Protein AF-0000000087746693 (afdb_homodimer)

Radius of gyration: 19.28 Å; Cα contacts (8 Å, |Δi|>4): 515; chains: 2; bounding box: 46×49×54 Å

Sequence (276 aa):
MVRFNMSRIAVSQFAILSESLPQGEMNMLTEISFQYSSESRQIACEAGFRFTHEDNTILVLKVLCEFRIHESDWVGFVRKDGVGIPKSVLEILAVHTVGTSRGILFCKTEGTAFNSLMIPPLNVARMMEDEAAVVKSKMVRFNMSRIAVSQFAILSESLPQGEMNMLTEISFQYSSESRQIACEAGFRFTHEDNTILVLKVLCEFRIHESDWVGFVRKDGVGIPKSVLEILAVHTVGTSRGILFCKTEGTAFNSLMIPPLNVARMMEDEAAVVKSK

Foldseek 3Di:
DWDKDWDDKDWPDKDFPDPADDDDDKDKDKDKEWEAEPVQQKIKIKMKIFIDDPNHTGIITIMIIMMHTDPVVQVVQADPVGGHDDPVVVLVVVQVRLVVRQVVQCVVQPPHNCNPDGDDDDDSSVNVVPDHYYYYDD/DWDKDWDDKDWPDKDFDDPADDDDDKDKDKAKEWEAEPVQQKIKIKMKIFIDDPNHTGIITIMIIMMHTDPVVQVVQADPVGGHDDPVVVLVVVQVRLVVRQVVQCVVQPPHNCNPDGDDDDDSSVVVVPDHYYYYDD

Structure (mmCIF, N/CA/C/O backbone):
data_AF-0000000087746693-model_v1
#
loop_
_entity.id
_entity.type
_entity.pdbx_description
1 polymer 'Uncharacterized protein'
#
loop_
_atom_site.group_PDB
_atom_site.id
_atom_site.type_symbol
_atom_site.label_atom_id
_atom_site.label_alt_id
_atom_site.label_comp_id
_atom_site.label_asym_id
_atom_site.label_entity_id
_atom_site.label_seq_id
_atom_site.pdbx_PDB_ins_code
_atom_site.Cartn_x
_atom_site.Cartn_y
_atom_site.Cartn_z
_atom_site.occupancy
_atom_site.B_iso_or_equiv
_atom_site.auth_seq_id
_atom_site.auth_comp_id
_atom_site.auth_asym_id
_atom_site.auth_atom_id
_atom_site.pdbx_PDB_model_num
ATOM 1 N N . MET A 1 1 ? -15.758 -12.703 1.772 1 75.69 1 MET A N 1
ATOM 2 C CA . MET A 1 1 ? -14.438 -12.102 1.621 1 75.69 1 MET A CA 1
ATOM 3 C C . MET A 1 1 ? -13.586 -12.906 0.643 1 75.69 1 MET A C 1
ATOM 5 O O . MET A 1 1 ? -13.656 -14.141 0.621 1 75.69 1 MET A O 1
ATOM 9 N N . VAL A 1 2 ? -12.977 -12.289 -0.513 1 90.38 2 VAL A N 1
ATOM 10 C CA . VAL A 1 2 ? -12.211 -12.961 -1.56 1 90.38 2 VAL A CA 1
ATOM 11 C C . VAL A 1 2 ? -10.812 -13.281 -1.05 1 90.38 2 VAL A C 1
ATOM 13 O O . VAL A 1 2 ? -10.195 -12.461 -0.354 1 90.38 2 VAL A O 1
ATOM 16 N N . ARG A 1 3 ? -10.469 -14.523 -1.26 1 93.69 3 ARG A N 1
ATOM 17 C CA . ARG A 1 3 ? -9.117 -14.938 -0.9 1 93.69 3 ARG A CA 1
ATOM 18 C C . ARG A 1 3 ? -8.18 -14.836 -2.094 1 93.69 3 ARG A C 1
ATOM 20 O O . ARG A 1 3 ? -8.477 -15.336 -3.178 1 93.69 3 ARG A O 1
ATOM 27 N N . PHE A 1 4 ? -7.07 -14.125 -1.837 1 96 4 PHE A N 1
ATOM 28 C CA . PHE A 1 4 ? -6.09 -13.945 -2.902 1 96 4 PHE A CA 1
ATOM 29 C C . PHE A 1 4 ? -4.684 -13.82 -2.328 1 96 4 PHE A C 1
ATOM 31 O O . PHE A 1 4 ? -4.516 -13.602 -1.128 1 96 4 PHE A O 1
ATOM 38 N N . ASN A 1 5 ? -3.736 -14.07 -3.203 1 95.19 5 ASN A N 1
ATOM 39 C CA . ASN A 1 5 ? -2.324 -13.836 -2.916 1 95.19 5 ASN A CA 1
ATOM 40 C C . ASN A 1 5 ? -1.674 -12.961 -3.98 1 95.19 5 ASN A C 1
ATOM 42 O O . ASN A 1 5 ? -2.086 -12.977 -5.141 1 95.19 5 ASN A O 1
ATOM 46 N N . MET A 1 6 ? -0.777 -12.141 -3.541 1 96.75 6 MET A N 1
ATOM 47 C CA . MET A 1 6 ? 0.015 -11.375 -4.504 1 96.75 6 MET A CA 1
ATOM 48 C C . MET A 1 6 ? 1.176 -12.211 -5.035 1 96.75 6 MET A C 1
ATOM 50 O O . MET A 1 6 ? 1.973 -12.734 -4.258 1 96.75 6 MET A O 1
ATOM 54 N N . SER A 1 7 ? 1.267 -12.32 -6.332 1 96.06 7 SER A N 1
ATOM 55 C CA . SER A 1 7 ? 2.232 -13.242 -6.918 1 96.06 7 SER A CA 1
ATOM 56 C C . SER A 1 7 ? 3.406 -12.5 -7.543 1 96.06 7 SER A C 1
ATOM 58 O O . SER A 1 7 ? 4.484 -13.062 -7.719 1 96.06 7 SER A O 1
ATOM 60 N N . ARG A 1 8 ? 3.146 -11.234 -7.91 1 97.19 8 ARG A N 1
ATOM 61 C CA . ARG A 1 8 ? 4.207 -10.531 -8.625 1 97.19 8 ARG A CA 1
ATOM 62 C C . ARG A 1 8 ? 4.051 -9.016 -8.477 1 97.19 8 ARG A C 1
ATOM 64 O O . ARG A 1 8 ? 2.93 -8.5 -8.461 1 97.19 8 ARG A O 1
ATOM 71 N N . ILE A 1 9 ? 5.113 -8.328 -8.336 1 98.44 9 ILE A N 1
ATOM 72 C CA . ILE A 1 9 ? 5.219 -6.875 -8.445 1 98.44 9 ILE A CA 1
ATOM 73 C C . ILE A 1 9 ? 6.207 -6.512 -9.547 1 98.44 9 ILE A C 1
ATOM 75 O O . ILE A 1 9 ? 7.27 -7.133 -9.672 1 98.44 9 ILE A O 1
ATOM 79 N N . ALA A 1 10 ? 5.855 -5.609 -10.367 1 98.31 10 ALA A N 1
ATOM 80 C CA . ALA A 1 10 ? 6.766 -5.125 -11.406 1 98.31 10 ALA A CA 1
ATOM 81 C C . ALA A 1 10 ? 6.609 -3.621 -11.617 1 98.31 10 ALA A C 1
ATOM 83 O O . ALA A 1 10 ? 5.5 -3.088 -11.547 1 98.31 10 ALA A O 1
ATOM 84 N N . VAL A 1 11 ? 7.734 -2.986 -11.828 1 98.56 11 VAL A N 1
ATOM 85 C CA . VAL A 1 11 ? 7.715 -1.594 -12.266 1 98.56 11 VAL A CA 1
ATOM 86 C C . VAL A 1 11 ? 7.699 -1.528 -13.789 1 98.56 11 VAL A C 1
ATOM 88 O O . VAL A 1 11 ? 8.703 -1.814 -14.445 1 98.56 11 VAL A O 1
ATOM 91 N N . SER A 1 12 ? 6.562 -1.143 -14.281 1 98.12 12 SER A N 1
ATOM 92 C CA . SER A 1 12 ? 6.391 -1.114 -15.727 1 98.12 12 SER A CA 1
ATOM 93 C C . SER A 1 12 ? 7.008 0.143 -16.328 1 98.12 12 SER A C 1
ATOM 95 O O . SER A 1 12 ? 7.422 0.141 -17.5 1 98.12 12 SER A O 1
ATOM 97 N N . GLN A 1 13 ? 6.992 1.144 -15.578 1 98.25 13 GLN A N 1
ATOM 98 C CA . GLN A 1 13 ? 7.566 2.404 -16.031 1 98.25 13 GLN A CA 1
ATOM 99 C C . GLN A 1 13 ? 7.98 3.279 -14.852 1 98.25 13 GLN A C 1
ATOM 101 O O . GLN A 1 13 ? 7.266 3.363 -13.852 1 98.25 13 GLN A O 1
ATOM 106 N N . PHE A 1 14 ? 9.195 3.877 -15 1 98.69 14 PHE A N 1
ATOM 107 C CA . PHE A 1 14 ? 9.641 4.922 -14.094 1 98.69 14 PHE A CA 1
ATOM 108 C C . PHE A 1 14 ? 10.555 5.91 -14.812 1 98.69 14 PHE A C 1
ATOM 110 O O . PHE A 1 14 ? 11.523 5.512 -15.461 1 98.69 14 PHE A O 1
ATOM 117 N N . ALA A 1 15 ? 10.211 7.156 -14.695 1 98.38 15 ALA A N 1
ATOM 118 C CA . ALA A 1 15 ? 11.062 8.172 -15.297 1 98.38 15 ALA A CA 1
ATOM 119 C C . ALA A 1 15 ? 10.898 9.516 -14.586 1 98.38 15 ALA A C 1
ATOM 121 O O . ALA A 1 15 ? 9.781 9.938 -14.297 1 98.38 15 ALA A O 1
ATOM 122 N N . ILE A 1 16 ? 11.992 10.102 -14.242 1 98 16 ILE A N 1
ATOM 123 C CA . ILE A 1 16 ? 12.008 11.508 -13.859 1 98 16 ILE A CA 1
ATOM 124 C C . ILE A 1 16 ? 12.328 12.375 -15.078 1 98 16 ILE A C 1
ATOM 126 O O . ILE A 1 16 ? 13.391 12.234 -15.688 1 98 16 ILE A O 1
ATOM 130 N N . LEU A 1 17 ? 11.438 13.234 -15.414 1 97.25 17 LEU A N 1
ATOM 131 C CA . LEU A 1 17 ? 11.523 13.906 -16.703 1 97.25 17 LEU A CA 1
ATOM 132 C C . LEU A 1 17 ? 11.82 15.391 -16.531 1 97.25 17 LEU A C 1
ATOM 134 O O . LEU A 1 17 ? 11.656 16.172 -17.469 1 97.25 17 LEU A O 1
ATOM 138 N N . SER A 1 18 ? 12.172 15.766 -15.32 1 95.56 18 SER A N 1
ATOM 139 C CA . SER A 1 18 ? 12.57 17.141 -14.992 1 95.56 18 SER A CA 1
ATOM 140 C C . SER A 1 18 ? 13.93 17.172 -14.312 1 95.56 18 SER A C 1
ATOM 142 O O . SER A 1 18 ? 14.297 16.234 -13.602 1 95.56 18 SER A O 1
ATOM 144 N N . GLU A 1 19 ? 14.633 18.203 -14.594 1 93.62 19 GLU A N 1
ATOM 145 C CA . GLU A 1 19 ? 15.969 18.328 -14.016 1 93.62 19 GLU A CA 1
ATOM 146 C C . GLU A 1 19 ? 15.898 18.703 -12.531 1 93.62 19 GLU A C 1
ATOM 148 O O . GLU A 1 19 ? 16.797 18.375 -11.758 1 93.62 19 GLU A O 1
ATOM 153 N N . SER A 1 20 ? 14.867 19.453 -12.227 1 94.56 20 SER A N 1
ATOM 154 C CA . SER A 1 20 ? 14.648 19.875 -10.844 1 94.56 20 SER A CA 1
ATOM 155 C C . SER A 1 20 ? 13.172 19.797 -10.477 1 94.56 20 SER A C 1
ATOM 157 O O . SER A 1 20 ? 12.305 19.734 -11.352 1 94.56 20 SER A O 1
ATOM 159 N N . LEU A 1 21 ? 12.977 19.719 -9.195 1 95.75 21 LEU A N 1
ATOM 160 C CA . LEU A 1 21 ? 11.594 19.75 -8.734 1 95.75 21 LEU A CA 1
ATOM 161 C C . LEU A 1 21 ? 11.016 21.156 -8.836 1 95.75 21 LEU A C 1
ATOM 163 O O . LEU A 1 21 ? 11.484 22.078 -8.172 1 95.75 21 LEU A O 1
ATOM 167 N N . PRO A 1 22 ? 10.023 21.281 -9.641 1 94.06 22 PRO A N 1
ATOM 168 C CA . PRO A 1 22 ? 9.445 22.625 -9.789 1 94.06 22 PRO A CA 1
ATOM 169 C C . PRO A 1 22 ? 8.82 23.141 -8.492 1 94.06 22 PRO A C 1
ATOM 171 O O . PRO A 1 22 ? 8.367 22.344 -7.668 1 94.06 22 PRO A O 1
ATOM 174 N N . GLN A 1 23 ? 8.852 24.438 -8.375 1 91.62 23 GLN A N 1
ATOM 175 C CA . GLN A 1 23 ? 8.172 25.078 -7.246 1 91.62 23 GLN A CA 1
ATOM 176 C C . GLN A 1 23 ? 6.695 25.297 -7.555 1 91.62 23 GLN A C 1
ATOM 178 O O . GLN A 1 23 ? 6.324 25.562 -8.703 1 91.62 23 GLN A O 1
ATOM 183 N N . GLY A 1 24 ? 5.895 25.172 -6.555 1 89.5 24 GLY A N 1
ATOM 184 C CA . GLY A 1 24 ? 4.473 25.422 -6.742 1 89.5 24 GLY A CA 1
ATOM 185 C C . GLY A 1 24 ? 3.637 24.156 -6.656 1 89.5 24 GLY A C 1
ATOM 186 O O . GLY A 1 24 ? 4.125 23.109 -6.215 1 89.5 24 GLY A O 1
ATOM 187 N N . GLU A 1 25 ? 2.436 24.312 -7.082 1 90.62 25 GLU A N 1
ATOM 188 C CA . GLU A 1 25 ? 1.471 23.219 -6.953 1 90.62 25 GLU A CA 1
ATOM 189 C C . GLU A 1 25 ? 1.728 22.125 -7.988 1 90.62 25 GLU A C 1
ATOM 191 O O . GLU A 1 25 ? 1.998 22.422 -9.156 1 90.62 25 GLU A O 1
ATOM 196 N N . MET A 1 26 ? 1.746 20.875 -7.559 1 93.69 26 MET A N 1
ATOM 197 C CA . MET A 1 26 ? 1.86 19.703 -8.422 1 93.69 26 MET A CA 1
ATOM 198 C C . MET A 1 26 ? 0.502 19.031 -8.609 1 93.69 26 MET A C 1
ATOM 200 O O . MET A 1 26 ? -0.344 19.078 -7.719 1 93.69 26 MET A O 1
ATOM 204 N N . ASN A 1 27 ? 0.288 18.516 -9.82 1 96 27 ASN A N 1
ATOM 205 C CA . ASN A 1 27 ? -0.883 17.688 -10.094 1 96 27 ASN A CA 1
ATOM 206 C C . ASN A 1 27 ? -0.503 16.234 -10.297 1 96 27 ASN A C 1
ATOM 208 O O . ASN A 1 27 ? 0.633 15.922 -10.664 1 96 27 ASN A O 1
ATOM 212 N N . MET A 1 28 ? -1.414 15.391 -9.945 1 96.44 28 MET A N 1
ATOM 213 C CA . MET A 1 28 ? -1.185 13.969 -10.156 1 96.44 28 MET A CA 1
ATOM 214 C C . MET A 1 28 ? -2.334 13.344 -10.938 1 96.44 28 MET A C 1
ATOM 216 O O . MET A 1 28 ? -3.49 13.43 -10.531 1 96.44 28 MET A O 1
ATOM 220 N N . LEU A 1 29 ? -2.002 12.758 -12.039 1 94.94 29 LEU A N 1
ATOM 221 C CA . LEU A 1 29 ? -2.947 11.961 -12.805 1 94.94 29 LEU A CA 1
ATOM 222 C C . LEU A 1 29 ? -2.781 10.477 -12.492 1 94.94 29 LEU A C 1
ATOM 224 O O . LEU A 1 29 ? -1.657 9.984 -12.375 1 94.94 29 LEU A O 1
ATOM 228 N N . THR A 1 30 ? -3.896 9.852 -12.367 1 95.38 30 THR A N 1
ATOM 229 C CA . THR A 1 30 ? -3.869 8.438 -12.016 1 95.38 30 THR A CA 1
ATOM 230 C C . THR A 1 30 ? -4.672 7.613 -13.016 1 95.38 30 THR A C 1
ATOM 232 O O . THR A 1 30 ? -5.75 8.023 -13.445 1 95.38 30 THR A O 1
ATOM 235 N N . GLU A 1 31 ? -4.148 6.52 -13.336 1 93.62 31 GLU A N 1
ATOM 236 C CA . GLU A 1 31 ? -4.867 5.543 -14.148 1 93.62 31 GLU A CA 1
ATOM 237 C C . GLU A 1 31 ? -4.773 4.145 -13.547 1 93.62 31 GLU A C 1
ATOM 239 O O . GLU A 1 31 ? -3.734 3.766 -13 1 93.62 31 GLU A O 1
ATOM 244 N N . ILE A 1 32 ? -5.84 3.412 -13.68 1 94.56 32 ILE A N 1
ATOM 245 C CA . ILE A 1 32 ? -5.887 2.039 -13.195 1 94.56 32 ILE A CA 1
ATOM 246 C C . ILE A 1 32 ? -6.469 1.129 -14.273 1 94.56 32 ILE A C 1
ATOM 248 O O . ILE A 1 32 ? -7.457 1.481 -14.922 1 94.56 32 ILE A O 1
ATOM 252 N N . SER A 1 33 ? -5.863 0.032 -14.469 1 94.44 33 SER A N 1
ATOM 253 C CA . SER A 1 33 ? -6.363 -0.945 -15.43 1 94.44 33 SER A CA 1
ATOM 254 C C . SER A 1 33 ? -6.211 -2.367 -14.898 1 94.44 33 SER A C 1
ATOM 256 O O . SER A 1 33 ? -5.402 -2.621 -14.008 1 94.44 33 SER A O 1
ATOM 258 N N . PHE A 1 34 ? -7.02 -3.248 -15.484 1 94.62 34 PHE A N 1
ATOM 259 C CA . PHE A 1 34 ? -7.008 -4.641 -15.055 1 94.62 34 PHE A CA 1
ATOM 260 C C . PHE A 1 34 ? -6.961 -5.582 -16.25 1 94.62 34 PHE A C 1
ATOM 262 O O . PHE A 1 34 ? -7.562 -5.301 -17.297 1 94.62 34 PHE A O 1
ATOM 269 N N . GLN A 1 35 ? -6.227 -6.59 -16.016 1 94.62 35 GLN A N 1
ATOM 270 C CA . GLN A 1 35 ? -6.25 -7.738 -16.906 1 94.62 35 GLN A CA 1
ATOM 271 C C . GLN A 1 35 ? -6.387 -9.047 -16.125 1 94.62 35 GLN A C 1
ATOM 273 O O . GLN A 1 35 ? -5.859 -9.172 -15.023 1 94.62 35 GLN A O 1
ATOM 278 N N . TYR A 1 36 ? -7.184 -9.977 -16.672 1 94.12 36 TYR A N 1
ATOM 279 C CA . TYR A 1 36 ? -7.293 -11.242 -15.938 1 94.12 36 TYR A CA 1
ATOM 280 C C . TYR A 1 36 ? -7.035 -12.422 -16.859 1 94.12 36 TYR A C 1
ATOM 282 O O . TYR A 1 36 ? -7.172 -12.312 -18.078 1 94.12 36 TYR A O 1
ATOM 290 N N . SER A 1 37 ? -6.516 -13.445 -16.328 1 92.69 37 SER A N 1
ATOM 291 C CA . SER A 1 37 ? -6.34 -14.734 -16.969 1 92.69 37 SER A CA 1
ATOM 292 C C . SER A 1 37 ? -7.156 -15.82 -16.266 1 92.69 37 SER A C 1
ATOM 294 O O . SER A 1 37 ? -6.887 -16.156 -15.117 1 92.69 37 SER A O 1
ATOM 296 N N . SER A 1 38 ? -8.086 -16.375 -17.047 1 90.31 38 SER A N 1
ATOM 297 C CA . SER A 1 38 ? -8.906 -17.453 -16.484 1 90.31 38 SER A CA 1
ATOM 298 C C . SER A 1 38 ? -8.102 -18.719 -16.281 1 90.31 38 SER A C 1
ATOM 300 O O . SER A 1 38 ? -8.336 -19.469 -15.328 1 90.31 38 SER A O 1
ATOM 302 N N . GLU A 1 39 ? -7.195 -18.953 -17.125 1 90.81 39 GLU A N 1
ATOM 303 C CA . GLU A 1 39 ? -6.383 -20.156 -17.078 1 90.81 39 GLU A CA 1
ATOM 304 C C . GLU A 1 39 ? -5.586 -20.234 -15.773 1 90.81 39 GLU A C 1
ATOM 306 O O . GLU A 1 39 ? -5.531 -21.281 -15.133 1 90.81 39 GLU A O 1
ATOM 311 N N . SER A 1 40 ? -5.129 -19.125 -15.391 1 93.88 40 SER A N 1
ATOM 312 C CA . SER A 1 40 ? -4.277 -19.109 -14.211 1 93.88 40 SER A CA 1
ATOM 313 C C . SER A 1 40 ? -5.012 -18.531 -13.008 1 93.88 40 SER A C 1
ATOM 315 O O . SER A 1 40 ? -4.453 -18.438 -11.914 1 93.88 40 SER A O 1
ATOM 317 N N . ARG A 1 41 ? -6.242 -18.094 -13.148 1 95 41 ARG A N 1
ATOM 318 C CA . ARG A 1 41 ? -7.035 -17.438 -12.117 1 95 41 ARG A CA 1
ATOM 319 C C . ARG A 1 41 ? -6.293 -16.234 -11.539 1 95 41 ARG A C 1
ATOM 321 O O . ARG A 1 41 ? -6.207 -16.078 -10.32 1 95 41 ARG A O 1
ATOM 328 N N . GLN A 1 42 ? -5.703 -15.492 -12.43 1 96.81 42 GLN A N 1
ATOM 329 C CA . GLN A 1 42 ? -4.898 -14.344 -12.016 1 96.81 42 GLN A CA 1
ATOM 330 C C . GLN A 1 42 ? -5.504 -13.039 -12.516 1 96.81 42 GLN A C 1
ATOM 332 O O . GLN A 1 42 ? -6.062 -12.984 -13.609 1 96.81 42 GLN A O 1
ATOM 337 N N . ILE A 1 43 ? -5.445 -12.047 -11.711 1 96.56 43 ILE A N 1
ATOM 338 C CA . ILE A 1 43 ? -5.809 -10.688 -12.078 1 96.56 43 ILE A CA 1
ATOM 339 C C . ILE A 1 43 ? -4.594 -9.773 -11.945 1 96.56 43 ILE A C 1
ATOM 341 O O . ILE A 1 43 ? -3.975 -9.695 -10.883 1 96.56 43 ILE A O 1
ATOM 345 N N . ALA A 1 44 ? -4.25 -9.164 -13.023 1 97.62 44 ALA A N 1
ATOM 346 C CA . ALA A 1 44 ? -3.205 -8.148 -13.016 1 97.62 44 ALA A CA 1
ATOM 347 C C . ALA A 1 44 ? -3.803 -6.746 -12.891 1 97.62 44 ALA A C 1
ATOM 349 O O . ALA A 1 44 ? -4.742 -6.398 -13.609 1 97.62 44 ALA A O 1
ATOM 350 N N . CYS A 1 45 ? -3.35 -6.031 -11.961 1 97.31 45 CYS A N 1
ATOM 351 C CA . CYS A 1 45 ? -3.727 -4.633 -11.781 1 97.31 45 CYS A CA 1
ATOM 352 C C . CYS A 1 45 ? -2.541 -3.711 -12.039 1 97.31 45 CYS A C 1
ATOM 354 O O . CYS A 1 45 ? -1.493 -3.848 -11.406 1 97.31 45 CYS A O 1
ATOM 356 N N . GLU A 1 46 ? -2.725 -2.826 -12.969 1 97.44 46 GLU A N 1
ATOM 357 C CA . GLU A 1 46 ? -1.693 -1.826 -13.227 1 97.44 46 GLU A CA 1
ATOM 358 C C . GLU A 1 46 ? -2.16 -0.433 -12.82 1 97.44 46 GLU A C 1
ATOM 360 O O . GLU A 1 46 ? -3.262 -0.012 -13.18 1 97.44 46 GLU A O 1
ATOM 365 N N . ALA A 1 47 ? -1.333 0.204 -12.055 1 97.12 47 ALA A N 1
ATOM 366 C CA . ALA A 1 47 ? -1.586 1.583 -11.641 1 97.12 47 ALA A CA 1
ATOM 367 C C . ALA A 1 47 ? -0.518 2.523 -12.195 1 97.12 47 ALA A C 1
ATOM 369 O O . ALA A 1 47 ? 0.679 2.283 -12.016 1 97.12 47 ALA A O 1
ATOM 370 N N . GLY A 1 48 ? -0.933 3.545 -12.875 1 97.19 48 GLY A N 1
ATOM 371 C CA . GLY A 1 48 ? -0.046 4.574 -13.398 1 97.19 48 GLY A CA 1
ATOM 372 C C . GLY A 1 48 ? -0.249 5.926 -12.742 1 97.19 48 GLY A C 1
ATOM 373 O O . GLY A 1 48 ? -1.383 6.328 -12.469 1 97.19 48 GLY A O 1
ATOM 374 N N . PHE A 1 49 ? 0.849 6.594 -12.484 1 98 49 PHE A N 1
ATOM 375 C CA . PHE A 1 49 ? 0.858 7.914 -11.867 1 98 49 PHE A CA 1
ATOM 376 C C . PHE A 1 49 ? 1.71 8.883 -12.672 1 98 49 PHE A C 1
ATOM 378 O O . PHE A 1 49 ? 2.846 8.57 -13.039 1 98 49 PHE A O 1
ATOM 385 N N . ARG A 1 50 ? 1.165 9.953 -12.977 1 98.12 50 ARG A N 1
ATOM 386 C CA . ARG A 1 50 ? 1.893 11.023 -13.648 1 98.12 50 ARG A CA 1
ATOM 387 C C . ARG A 1 50 ? 1.835 12.32 -12.836 1 98.12 50 ARG A C 1
ATOM 389 O O . ARG A 1 50 ? 0.763 12.898 -12.664 1 98.12 50 ARG A O 1
ATOM 396 N N . PHE A 1 51 ? 2.967 12.75 -12.344 1 98.06 51 PHE A N 1
ATOM 397 C CA . PHE A 1 51 ? 3.076 14.031 -11.664 1 98.06 51 PHE A CA 1
ATOM 398 C C . PHE A 1 51 ? 3.375 15.148 -12.656 1 98.06 51 PHE A C 1
ATOM 400 O O . PHE A 1 51 ? 4.336 15.062 -13.422 1 98.06 51 PHE A O 1
ATOM 407 N N . THR A 1 52 ? 2.566 16.156 -12.617 1 97.81 52 THR A N 1
ATOM 408 C CA . THR A 1 52 ? 2.707 17.219 -13.617 1 97.81 52 THR A CA 1
ATOM 409 C C . THR A 1 52 ? 2.762 18.594 -12.945 1 97.81 52 THR A C 1
ATOM 411 O O . THR A 1 52 ? 2.242 18.766 -11.844 1 97.81 52 THR A O 1
ATOM 414 N N . HIS A 1 53 ? 3.461 19.5 -13.531 1 96.62 53 HIS A N 1
ATOM 415 C CA . HIS A 1 53 ? 3.537 20.906 -13.172 1 96.62 53 HIS A CA 1
ATOM 416 C C . HIS A 1 53 ? 3.391 21.797 -14.406 1 96.62 53 HIS A C 1
ATOM 418 O O . HIS A 1 53 ? 4.168 21.672 -15.352 1 96.62 53 HIS A O 1
ATOM 424 N N . GLU A 1 54 ? 2.426 22.766 -14.375 1 92.75 54 GLU A N 1
ATOM 425 C CA . GLU A 1 54 ? 2.17 23.672 -15.5 1 92.75 54 GLU A CA 1
ATOM 426 C C . GLU A 1 54 ? 2.15 22.906 -16.828 1 92.75 54 GLU A C 1
ATOM 428 O O . GLU A 1 54 ? 2.826 23.297 -17.781 1 92.75 54 GLU A O 1
ATOM 433 N N . ASP A 1 55 ? 1.58 21.797 -17.031 1 88.94 55 ASP A N 1
ATOM 434 C CA . ASP A 1 55 ? 1.308 20.969 -18.203 1 88.94 55 ASP A CA 1
ATOM 435 C C . ASP A 1 55 ? 2.535 20.156 -18.594 1 88.94 55 ASP A C 1
ATOM 437 O O . ASP A 1 55 ? 2.525 19.469 -19.625 1 88.94 55 ASP A O 1
ATOM 441 N N . ASN A 1 56 ? 3.582 20.297 -17.781 1 95.75 56 ASN A N 1
ATOM 442 C CA . ASN A 1 56 ? 4.758 19.453 -18 1 95.75 56 ASN A CA 1
ATOM 443 C C . ASN A 1 56 ? 4.766 18.234 -17.078 1 95.75 56 ASN A C 1
ATOM 445 O O . ASN A 1 56 ? 4.449 18.344 -15.898 1 95.75 56 ASN A O 1
ATOM 449 N N . THR A 1 57 ? 5.121 17.141 -17.703 1 97.88 57 THR A N 1
ATOM 450 C CA . THR A 1 57 ? 5.27 15.93 -16.891 1 97.88 57 THR A CA 1
ATOM 451 C C . THR A 1 57 ? 6.613 15.93 -16.172 1 97.88 57 THR A C 1
ATOM 453 O O . THR A 1 57 ? 7.66 16.094 -16.797 1 97.88 57 THR A O 1
ATOM 456 N N . ILE A 1 58 ? 6.605 15.727 -14.867 1 98.19 58 ILE A N 1
ATOM 457 C CA . ILE A 1 58 ? 7.785 15.773 -14.008 1 98.19 58 ILE A CA 1
ATOM 458 C C . ILE A 1 58 ? 8.273 14.352 -13.734 1 98.19 58 ILE A C 1
ATOM 460 O O . ILE A 1 58 ? 9.477 14.07 -13.828 1 98.19 58 ILE A O 1
ATOM 464 N N . LEU A 1 59 ? 7.359 13.492 -13.438 1 98.62 59 LEU A N 1
ATOM 465 C CA . LEU A 1 59 ? 7.684 12.133 -13.016 1 98.62 59 LEU A CA 1
ATOM 466 C C . LEU A 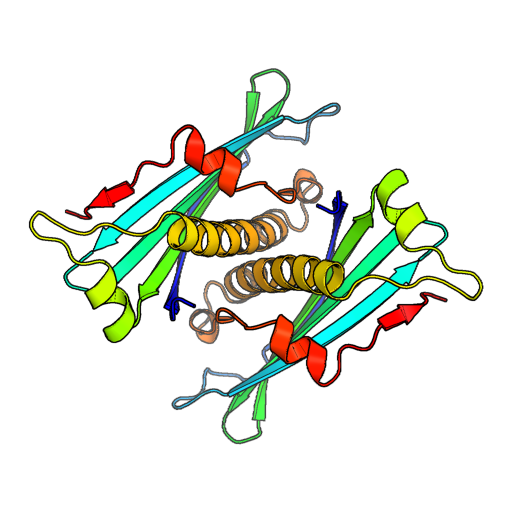1 59 ? 6.562 11.164 -13.367 1 98.62 59 LEU A C 1
ATOM 468 O O . LEU A 1 59 ? 5.383 11.492 -13.203 1 98.62 59 LEU A O 1
ATOM 472 N N . VAL A 1 60 ? 6.91 10 -13.922 1 98.81 60 VAL A N 1
ATOM 473 C CA . VAL A 1 60 ? 5.941 8.945 -14.211 1 98.81 60 VAL A CA 1
ATOM 474 C C . VAL A 1 60 ? 6.332 7.664 -13.484 1 98.81 60 VAL A C 1
ATOM 476 O O . VAL A 1 60 ? 7.516 7.332 -13.391 1 98.81 60 VAL A O 1
ATOM 479 N N . LEU A 1 61 ? 5.359 7.031 -12.953 1 98.88 61 LEU A N 1
ATOM 480 C CA . LEU A 1 61 ? 5.5 5.719 -12.328 1 98.88 61 LEU A CA 1
ATOM 481 C C . LEU A 1 61 ? 4.348 4.801 -12.727 1 98.88 61 LEU A C 1
ATOM 483 O O . LEU A 1 61 ? 3.182 5.195 -12.656 1 98.88 61 LEU A O 1
ATOM 487 N N . LYS A 1 62 ? 4.621 3.66 -13.195 1 98.81 62 LYS A N 1
ATOM 488 C CA . LYS A 1 62 ? 3.635 2.609 -13.438 1 98.81 62 LYS A CA 1
ATOM 489 C C . LYS A 1 62 ? 4.047 1.305 -12.758 1 98.81 62 LYS A C 1
ATOM 491 O O . LYS A 1 62 ? 5.188 0.859 -12.898 1 98.81 62 LYS A O 1
ATOM 496 N N . VAL A 1 63 ? 3.154 0.77 -12.055 1 98.81 63 VAL A N 1
ATOM 497 C CA . VAL A 1 63 ? 3.416 -0.439 -11.281 1 98.81 63 VAL A CA 1
ATOM 498 C C . VAL A 1 63 ? 2.369 -1.501 -11.609 1 98.81 63 VAL A C 1
ATOM 500 O O . VAL A 1 63 ? 1.179 -1.198 -11.703 1 98.81 63 VAL A O 1
ATOM 503 N N . LEU A 1 64 ? 2.818 -2.668 -11.812 1 98.69 64 LEU A N 1
ATOM 504 C CA . LEU A 1 64 ? 1.959 -3.822 -12.055 1 98.69 64 LEU A CA 1
ATOM 505 C C . LEU A 1 64 ? 2.029 -4.805 -10.891 1 98.69 64 LEU A C 1
ATOM 507 O O . LEU A 1 64 ? 3.121 -5.18 -10.453 1 98.69 64 LEU A O 1
ATOM 511 N N . CYS A 1 65 ? 0.919 -5.145 -10.359 1 98.5 65 CYS A N 1
ATOM 512 C CA . CYS A 1 65 ? 0.808 -6.203 -9.359 1 98.5 65 CYS A CA 1
ATOM 513 C C . CYS A 1 65 ? -0.087 -7.332 -9.859 1 98.5 65 CYS A C 1
ATOM 515 O O . CYS A 1 65 ? -1.163 -7.082 -10.406 1 98.5 65 CYS A O 1
ATOM 517 N N . GLU A 1 66 ? 0.335 -8.516 -9.641 1 98.25 66 GLU A N 1
ATOM 518 C CA . GLU A 1 66 ? -0.455 -9.688 -10.016 1 98.25 66 GLU A CA 1
ATOM 519 C C . GLU A 1 66 ? -0.965 -10.43 -8.781 1 98.25 66 GLU A C 1
ATOM 521 O O . GLU A 1 66 ? -0.221 -10.625 -7.82 1 98.25 66 GLU A O 1
ATOM 526 N N . PHE A 1 67 ? -2.205 -10.797 -8.891 1 97.88 67 PHE A N 1
ATOM 527 C CA . PHE A 1 67 ? -2.875 -11.484 -7.793 1 97.88 67 PHE A CA 1
ATOM 528 C C . PHE A 1 67 ? -3.48 -12.805 -8.266 1 97.88 67 PHE A C 1
ATOM 530 O O . PHE A 1 67 ? -4.121 -12.859 -9.32 1 97.88 67 PHE A O 1
ATOM 537 N N . ARG A 1 68 ? -3.211 -13.805 -7.516 1 97.69 68 ARG A N 1
ATOM 538 C CA . ARG A 1 68 ? -3.861 -15.086 -7.766 1 97.69 68 ARG A CA 1
ATOM 539 C C . ARG A 1 68 ? -5.066 -15.273 -6.848 1 97.69 68 ARG A C 1
ATOM 541 O O . ARG A 1 68 ? -4.949 -15.156 -5.629 1 97.69 68 ARG A O 1
ATOM 548 N N . ILE A 1 69 ? -6.188 -15.547 -7.488 1 96.94 69 ILE A N 1
ATOM 549 C CA . ILE A 1 69 ? -7.426 -15.742 -6.742 1 96.94 69 ILE A CA 1
ATOM 550 C C . ILE A 1 69 ? -7.605 -17.219 -6.414 1 96.94 69 ILE A C 1
ATOM 552 O O . ILE A 1 69 ? -7.352 -18.094 -7.258 1 96.94 69 ILE A O 1
ATOM 556 N N . HIS A 1 70 ? -7.961 -17.438 -5.188 1 96.81 70 HIS A N 1
ATOM 557 C CA . HIS A 1 70 ? -8.211 -18.812 -4.793 1 96.81 70 HIS A CA 1
ATOM 558 C C . HIS A 1 70 ? -9.266 -19.453 -5.684 1 96.81 70 HIS A C 1
ATOM 560 O O . HIS A 1 70 ? -10.258 -18.812 -6.039 1 96.81 70 HIS A O 1
ATOM 566 N N . GLU A 1 71 ? -9.141 -20.734 -5.891 1 95.38 71 GLU A N 1
ATOM 567 C CA . GLU A 1 71 ? -9.969 -21.453 -6.855 1 95.38 71 GLU A CA 1
ATOM 568 C C . GLU A 1 71 ? -11.445 -21.375 -6.477 1 95.38 71 GLU A C 1
ATOM 570 O O . GLU A 1 71 ? -12.297 -21.125 -7.328 1 95.38 71 GLU A O 1
ATOM 575 N N . SER A 1 72 ? -11.734 -21.609 -5.211 1 95.31 72 SER A N 1
ATOM 576 C CA . SER A 1 72 ? -13.125 -21.625 -4.758 1 95.31 72 SER A CA 1
ATOM 577 C C . SER A 1 72 ? -13.789 -20.266 -4.953 1 95.31 72 SER A C 1
ATOM 579 O O . SER A 1 72 ? -15 -20.188 -5.18 1 95.31 72 SER A O 1
ATOM 581 N N . ASP A 1 73 ? -13.031 -19.203 -4.844 1 95.19 73 ASP A N 1
ATOM 582 C CA . ASP A 1 73 ? -13.578 -17.859 -5.047 1 95.19 73 ASP A CA 1
ATOM 583 C C . ASP A 1 73 ? -13.672 -17.516 -6.535 1 95.19 73 ASP A C 1
ATOM 585 O O . ASP A 1 73 ? -14.625 -16.875 -6.973 1 95.19 73 ASP A O 1
ATOM 589 N N . TRP A 1 74 ? -12.734 -18.016 -7.324 1 95.12 74 TRP A N 1
ATOM 590 C CA . TRP A 1 74 ? -12.727 -17.766 -8.758 1 95.12 74 TRP A CA 1
ATOM 591 C C . TRP A 1 74 ? -13.961 -18.359 -9.43 1 95.12 74 TRP A C 1
ATOM 593 O O . TRP A 1 74 ? -14.523 -17.75 -10.344 1 95.12 74 TRP A O 1
ATOM 603 N N . VAL A 1 75 ? -14.305 -19.531 -8.961 1 93.25 75 VAL A N 1
ATOM 604 C CA . VAL A 1 75 ? -15.469 -20.203 -9.523 1 93.25 75 VAL A CA 1
ATOM 605 C C . VAL A 1 75 ? -16.688 -19.281 -9.461 1 93.25 75 VAL A C 1
ATOM 607 O O . VAL A 1 75 ? -17.531 -19.297 -10.367 1 93.25 75 VAL A O 1
ATOM 610 N N . GLY A 1 76 ? -16.672 -18.469 -8.398 1 92.38 76 GLY A N 1
ATOM 611 C CA . GLY A 1 76 ? -17.781 -17.531 -8.234 1 92.38 76 GLY A CA 1
ATOM 612 C C . GLY A 1 76 ? -17.781 -16.422 -9.258 1 92.38 76 GLY A C 1
ATOM 613 O O . GLY A 1 76 ? -18.781 -15.727 -9.438 1 92.38 76 GLY A O 1
ATOM 614 N N . PHE A 1 77 ? -16.672 -16.25 -9.867 1 92.56 77 PHE A N 1
ATOM 615 C CA . PHE A 1 77 ? -16.547 -15.188 -10.859 1 92.56 77 PHE A CA 1
ATOM 616 C C . PHE A 1 77 ? -16.969 -15.695 -12.234 1 92.56 77 PHE A C 1
ATOM 618 O O . PHE A 1 77 ? -17.234 -14.898 -13.141 1 92.56 77 PHE A O 1
ATOM 625 N N . VAL A 1 78 ? -16.938 -16.969 -12.461 1 89.44 78 VAL A N 1
ATOM 626 C CA . VAL A 1 78 ? -17.156 -17.578 -13.766 1 89.44 78 VAL A CA 1
ATOM 627 C C . VAL A 1 78 ? -18.625 -17.469 -14.148 1 89.44 78 VAL A C 1
ATOM 629 O O . VAL A 1 78 ? -19.516 -17.766 -13.344 1 89.44 78 VAL A O 1
ATOM 632 N N . ARG A 1 79 ? -18.875 -16.891 -15.32 1 87.56 79 ARG A N 1
ATOM 633 C CA . ARG A 1 79 ? -20.203 -16.781 -15.898 1 87.56 79 ARG A CA 1
ATOM 634 C C . ARG A 1 79 ? -20.297 -17.531 -17.219 1 87.56 79 ARG A C 1
ATOM 636 O O . ARG A 1 79 ? -19.281 -18.047 -17.719 1 87.56 79 ARG A O 1
ATOM 643 N N . LYS A 1 80 ? -21.5 -17.547 -17.766 1 85.25 80 LYS A N 1
ATOM 644 C CA . LYS A 1 80 ? -21.75 -18.266 -19.016 1 85.25 80 LYS A CA 1
ATOM 645 C C . LYS A 1 80 ? -20.844 -17.75 -20.141 1 85.25 80 LYS A C 1
ATOM 647 O O . LYS A 1 80 ? -20.25 -18.531 -20.875 1 85.25 80 LYS A O 1
ATOM 652 N N . ASP A 1 81 ? -20.75 -16.422 -20.234 1 81.44 81 ASP A N 1
ATOM 653 C CA . ASP A 1 81 ? -20.031 -15.836 -21.359 1 81.44 81 ASP A CA 1
ATOM 654 C C . ASP A 1 81 ? -18.688 -15.258 -20.938 1 81.44 81 ASP A C 1
ATOM 656 O O . ASP A 1 81 ? -18.141 -14.391 -21.609 1 81.44 81 ASP A O 1
ATOM 660 N N . GLY A 1 82 ? -18.203 -15.766 -19.812 1 81.62 82 GLY A N 1
ATOM 661 C CA . GLY A 1 82 ? -16.906 -15.219 -19.438 1 81.62 82 GLY A CA 1
ATOM 662 C C . GLY A 1 82 ? -16.734 -15.094 -17.938 1 81.62 82 GLY A C 1
ATOM 663 O O . GLY A 1 82 ? -17.141 -15.984 -17.188 1 81.62 82 GLY A O 1
ATOM 664 N N . VAL A 1 83 ? -15.93 -14.164 -17.547 1 86.75 83 VAL A N 1
ATOM 665 C CA . VAL A 1 83 ? -15.641 -13.938 -16.141 1 86.75 83 VAL A CA 1
ATOM 666 C C . VAL A 1 83 ? -16.172 -12.578 -15.711 1 86.75 83 VAL A C 1
ATOM 668 O O . VAL A 1 83 ? -15.953 -11.57 -16.391 1 86.75 83 VAL A O 1
ATOM 671 N N . GLY A 1 84 ? -17.047 -12.562 -14.742 1 90.06 84 GLY A N 1
ATOM 672 C CA . GLY A 1 84 ? -17.531 -11.344 -14.117 1 90.06 84 GLY A CA 1
ATOM 673 C C . GLY A 1 84 ? -16.953 -11.109 -12.742 1 90.06 84 GLY A C 1
ATOM 674 O O . GLY A 1 84 ? -17.469 -11.609 -11.742 1 90.06 84 GLY A O 1
ATOM 675 N N . ILE A 1 85 ? -15.883 -10.336 -12.719 1 91 85 ILE A N 1
ATOM 676 C CA . ILE A 1 85 ? -15.227 -10.047 -11.445 1 91 85 ILE A CA 1
ATOM 677 C C . ILE A 1 85 ? -15.969 -8.922 -10.727 1 91 85 ILE A C 1
ATOM 679 O O . ILE A 1 85 ? -16.172 -7.844 -11.289 1 91 85 ILE A O 1
ATOM 683 N N . PRO A 1 86 ? -16.391 -9.18 -9.523 1 91.12 86 PRO A N 1
ATOM 684 C CA . PRO A 1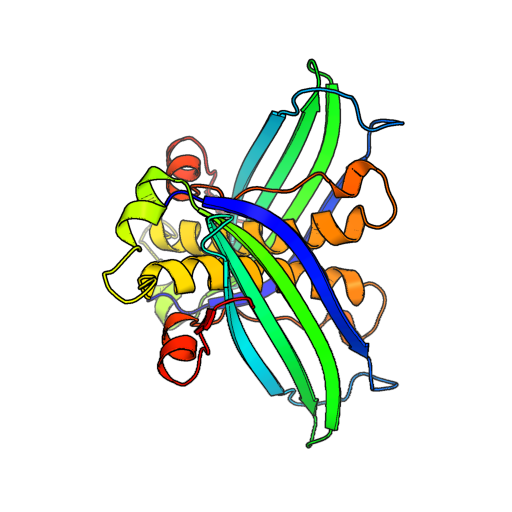 86 ? -17.078 -8.125 -8.773 1 91.12 86 PRO A CA 1
ATOM 685 C C . PRO A 1 86 ? -16.234 -6.863 -8.617 1 91.12 86 PRO A C 1
ATOM 687 O O . PRO A 1 86 ? -15.016 -6.949 -8.406 1 91.12 86 PRO A O 1
ATOM 690 N N . LYS A 1 87 ? -16.906 -5.723 -8.664 1 90.5 87 LYS A N 1
ATOM 691 C CA . LYS A 1 87 ? -16.219 -4.441 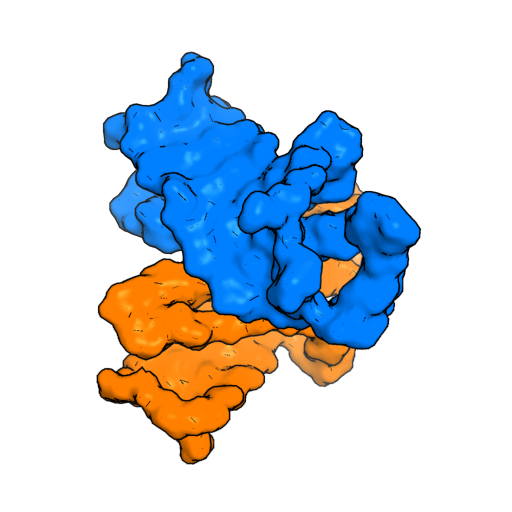-8.531 1 90.5 87 LYS A CA 1
ATOM 692 C C . LYS A 1 87 ? -15.484 -4.344 -7.199 1 90.5 87 LYS A C 1
ATOM 694 O O . LYS A 1 87 ? -14.391 -3.77 -7.125 1 90.5 87 LYS A O 1
ATOM 699 N N . SER A 1 88 ? -16.047 -4.879 -6.152 1 91.44 88 SER A N 1
ATOM 700 C CA . SER A 1 88 ? -15.461 -4.832 -4.816 1 91.44 88 SER A CA 1
ATOM 701 C C . SER A 1 88 ? -14.117 -5.543 -4.781 1 91.44 88 SER A C 1
ATOM 703 O O . SER A 1 88 ? -13.203 -5.129 -4.055 1 91.44 88 SER A O 1
ATOM 705 N N . VAL A 1 89 ? -14 -6.598 -5.578 1 93.38 89 VAL A N 1
ATOM 706 C CA . VAL A 1 89 ? -12.742 -7.336 -5.652 1 93.38 89 VAL A CA 1
ATOM 707 C C . VAL A 1 89 ? -11.688 -6.492 -6.359 1 93.38 89 VAL A C 1
ATOM 709 O O . VAL A 1 89 ? -10.562 -6.359 -5.875 1 93.38 89 VAL A O 1
ATOM 712 N N . LEU A 1 90 ? -12.055 -5.891 -7.461 1 93.81 90 LEU A N 1
ATOM 713 C CA . LEU A 1 90 ? -11.133 -5.035 -8.203 1 93.81 90 LEU A CA 1
ATOM 714 C C . LEU A 1 90 ? -10.672 -3.863 -7.336 1 93.81 90 LEU A C 1
ATOM 716 O O . LEU A 1 90 ? -9.5 -3.475 -7.391 1 93.81 90 LEU A O 1
ATOM 720 N N . GLU A 1 91 ? -11.523 -3.352 -6.574 1 93 91 GLU A N 1
ATOM 721 C CA . GLU A 1 91 ? -11.195 -2.246 -5.68 1 93 91 GLU A CA 1
ATOM 722 C C . GLU A 1 91 ? -10.156 -2.662 -4.645 1 93 91 GLU A C 1
ATOM 724 O O . GLU A 1 91 ? -9.211 -1.915 -4.371 1 93 91 GLU A O 1
ATOM 729 N N . ILE A 1 92 ? -10.328 -3.809 -4.098 1 93.69 92 ILE A N 1
ATOM 730 C CA . ILE A 1 92 ? -9.398 -4.316 -3.092 1 93.69 92 ILE A CA 1
ATOM 731 C C . ILE A 1 92 ? -8.008 -4.473 -3.709 1 93.69 92 ILE A C 1
ATOM 733 O O . ILE A 1 92 ? -7.012 -4.047 -3.125 1 93.69 92 ILE A O 1
ATOM 737 N N . LEU A 1 93 ? -7.949 -5.035 -4.879 1 96 93 LEU A N 1
ATOM 738 C CA . LEU A 1 93 ? -6.676 -5.246 -5.559 1 96 93 LEU A CA 1
ATOM 739 C C . LEU A 1 93 ? -6.02 -3.914 -5.91 1 96 93 LEU A C 1
ATOM 741 O O . LEU A 1 93 ? -4.801 -3.771 -5.801 1 96 93 LEU A O 1
ATOM 745 N N . ALA A 1 94 ? -6.844 -2.99 -6.285 1 95.62 94 ALA A N 1
ATOM 746 C CA . ALA A 1 94 ? -6.34 -1.663 -6.629 1 95.62 94 ALA A CA 1
ATOM 747 C C . ALA A 1 94 ? -5.738 -0.971 -5.41 1 95.62 94 ALA A C 1
ATOM 749 O O . ALA A 1 94 ? -4.707 -0.304 -5.512 1 95.62 94 ALA A O 1
ATOM 750 N N . VAL A 1 95 ? -6.352 -1.096 -4.285 1 94.81 95 VAL A N 1
ATOM 751 C CA . VAL A 1 95 ? -5.844 -0.5 -3.055 1 94.81 95 VAL A CA 1
ATOM 752 C C . VAL A 1 95 ? -4.453 -1.053 -2.75 1 94.81 95 VAL A C 1
ATOM 754 O O . VAL A 1 95 ? -3.533 -0.296 -2.43 1 94.81 95 VAL A O 1
ATOM 757 N N . HIS A 1 96 ? -4.289 -2.303 -2.865 1 97 96 HIS A N 1
ATOM 758 C CA . HIS A 1 96 ? -2.988 -2.922 -2.633 1 97 96 HIS A CA 1
ATOM 759 C C . HIS A 1 96 ? -1.954 -2.426 -3.639 1 97 96 HIS A C 1
ATOM 761 O O . HIS A 1 96 ? -0.806 -2.16 -3.275 1 97 96 HIS A O 1
ATOM 767 N N . THR A 1 97 ? -2.354 -2.305 -4.895 1 97.75 97 THR A N 1
ATOM 768 C CA . THR A 1 97 ? -1.451 -1.872 -5.957 1 97.75 97 THR A CA 1
ATOM 769 C C . THR A 1 97 ? -1.022 -0.423 -5.742 1 97.75 97 THR A C 1
ATOM 771 O O . THR A 1 97 ? 0.162 -0.098 -5.852 1 97.75 97 THR A O 1
ATOM 774 N N . VAL A 1 98 ? -1.987 0.343 -5.414 1 97.62 98 VAL A N 1
ATOM 775 C CA . VAL A 1 98 ? -1.696 1.749 -5.156 1 97.62 98 VAL A CA 1
ATOM 776 C C . VAL A 1 98 ? -0.781 1.871 -3.939 1 97.62 98 VAL A C 1
ATOM 778 O O . VAL A 1 98 ? 0.195 2.625 -3.963 1 97.62 98 VAL A O 1
ATOM 781 N N . GLY A 1 99 ? -1.072 1.161 -2.863 1 97.69 99 GLY A N 1
ATOM 782 C CA . GLY A 1 99 ? -0.208 1.153 -1.693 1 97.69 99 GLY A CA 1
ATOM 783 C C . GLY A 1 99 ? 1.216 0.732 -2.006 1 97.69 99 GLY A C 1
ATOM 784 O O . GLY A 1 99 ? 2.17 1.37 -1.557 1 97.69 99 GLY A O 1
ATOM 785 N N . THR A 1 100 ? 1.361 -0.29 -2.781 1 98.44 100 THR A N 1
ATOM 786 C CA . THR A 1 100 ? 2.664 -0.781 -3.213 1 98.44 100 THR A CA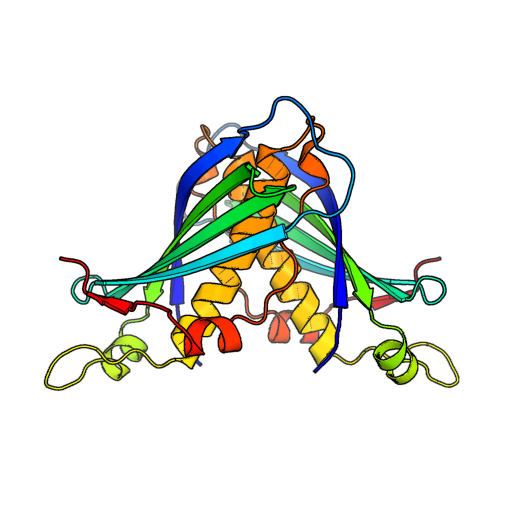 1
ATOM 787 C C . THR A 1 100 ? 3.404 0.285 -4.016 1 98.44 100 THR A C 1
ATOM 789 O O . THR A 1 100 ? 4.598 0.517 -3.803 1 98.44 100 THR A O 1
ATOM 792 N N . SER A 1 101 ? 2.652 0.957 -4.887 1 98.75 101 SER A N 1
ATOM 793 C CA . SER A 1 101 ? 3.234 2.012 -5.711 1 98.75 101 SER A CA 1
ATOM 794 C C . SER A 1 101 ? 3.781 3.146 -4.852 1 98.75 101 SER A C 1
ATOM 796 O O . SER A 1 101 ? 4.805 3.746 -5.188 1 98.75 101 SER A O 1
ATOM 798 N N . ARG A 1 102 ? 3.119 3.396 -3.799 1 98.56 102 ARG A N 1
ATOM 799 C CA . ARG A 1 102 ? 3.559 4.449 -2.889 1 98.56 102 ARG A CA 1
ATOM 800 C C . ARG A 1 102 ? 4.953 4.152 -2.342 1 98.56 102 ARG A C 1
ATOM 802 O O . ARG A 1 102 ? 5.824 5.023 -2.35 1 98.56 102 ARG A O 1
ATOM 809 N N . GLY A 1 103 ? 5.168 2.99 -1.888 1 98.75 103 GLY A N 1
ATOM 810 C CA . GLY A 1 103 ? 6.473 2.578 -1.391 1 98.75 103 GLY A CA 1
ATOM 811 C C . GLY A 1 103 ? 7.555 2.605 -2.455 1 98.75 103 GLY A C 1
ATOM 812 O O . GLY A 1 103 ? 8.688 3.018 -2.189 1 98.75 103 GLY A O 1
ATOM 813 N N . ILE A 1 104 ? 7.168 2.189 -3.656 1 98.88 104 ILE A N 1
ATOM 814 C CA . ILE A 1 104 ? 8.117 2.15 -4.762 1 98.88 104 ILE A CA 1
ATOM 815 C C . ILE A 1 104 ? 8.539 3.572 -5.129 1 98.88 104 ILE A C 1
ATOM 817 O O . ILE A 1 104 ? 9.727 3.846 -5.312 1 98.88 104 ILE A O 1
ATOM 821 N N . LEU A 1 105 ? 7.555 4.484 -5.203 1 98.88 105 LEU A N 1
ATOM 822 C CA . LEU A 1 105 ? 7.883 5.875 -5.488 1 98.88 105 LEU A CA 1
ATOM 823 C C . LEU A 1 105 ? 8.859 6.426 -4.453 1 98.88 105 LEU A C 1
ATOM 825 O O . LEU A 1 105 ? 9.859 7.051 -4.805 1 98.88 105 LEU A O 1
ATOM 829 N N . PHE A 1 106 ? 8.594 6.188 -3.225 1 98.75 106 PHE A N 1
ATOM 830 C CA . PHE A 1 106 ? 9.453 6.629 -2.127 1 98.75 106 PHE A CA 1
ATOM 831 C C . PHE A 1 106 ? 10.883 6.152 -2.33 1 98.75 106 PHE A C 1
ATOM 833 O O . PHE A 1 106 ? 11.82 6.953 -2.289 1 98.75 106 PHE A O 1
ATOM 840 N N . CYS A 1 107 ? 11.062 4.902 -2.641 1 98.5 107 CYS A N 1
ATOM 841 C CA . CYS A 1 107 ? 12.391 4.316 -2.758 1 98.5 107 CYS A CA 1
ATOM 842 C C . CYS A 1 107 ? 13.102 4.816 -4.016 1 98.5 107 CYS A C 1
ATOM 844 O O . CYS A 1 107 ? 14.281 5.168 -3.969 1 98.5 107 CYS A O 1
ATOM 846 N N . LYS A 1 108 ? 12.328 4.863 -5.109 1 98.31 108 LYS A N 1
ATOM 847 C CA . LYS A 1 108 ? 12.945 5.234 -6.383 1 98.31 108 LYS A CA 1
ATOM 848 C C . LYS A 1 108 ? 13.406 6.691 -6.367 1 98.31 108 LYS A C 1
ATOM 850 O O . LYS A 1 108 ? 14.266 7.082 -7.16 1 98.31 108 LYS A O 1
ATOM 855 N N . THR A 1 109 ? 12.859 7.465 -5.469 1 98.06 109 THR A N 1
ATOM 856 C CA . THR A 1 109 ? 13.188 8.883 -5.465 1 98.06 109 THR A CA 1
ATOM 857 C C . THR A 1 109 ? 14.047 9.234 -4.254 1 98.06 109 THR A C 1
ATOM 859 O O . THR A 1 109 ? 14.32 10.414 -4.004 1 98.06 109 THR A O 1
ATOM 862 N N . GLU A 1 110 ? 14.406 8.219 -3.48 1 96 110 GLU A N 1
ATOM 863 C CA . GLU A 1 110 ? 15.266 8.461 -2.326 1 96 110 GLU A CA 1
ATOM 864 C 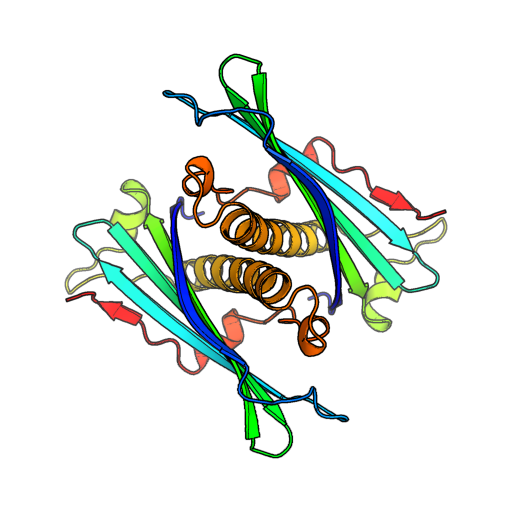C . GLU A 1 110 ? 16.547 9.188 -2.734 1 96 110 GLU A C 1
ATOM 866 O O . GLU A 1 110 ? 17.172 8.836 -3.74 1 96 110 GLU A O 1
ATOM 871 N N . GLY A 1 111 ? 16.969 10.203 -1.957 1 94.69 111 GLY A N 1
ATOM 872 C CA . GLY A 1 111 ? 18.203 10.922 -2.225 1 94.69 111 GLY A CA 1
ATOM 873 C C . GLY A 1 111 ? 18.047 11.984 -3.293 1 94.69 111 GLY A C 1
ATOM 874 O O . GLY A 1 111 ? 19.031 12.602 -3.709 1 94.69 111 GLY A O 1
ATOM 875 N N . THR A 1 112 ? 16.859 12.125 -3.83 1 96.38 112 THR A N 1
ATOM 876 C CA . THR A 1 112 ? 16.594 13.156 -4.824 1 96.38 112 THR A CA 1
ATOM 877 C C . THR A 1 112 ? 15.586 14.172 -4.293 1 96.38 112 THR A C 1
ATOM 879 O O . THR A 1 112 ? 14.922 13.93 -3.283 1 96.38 112 THR A O 1
ATOM 882 N N . ALA A 1 113 ? 15.477 15.289 -4.988 1 96.12 113 ALA A N 1
ATOM 883 C CA . ALA A 1 113 ? 14.516 16.328 -4.625 1 96.12 113 ALA A CA 1
ATOM 884 C C . ALA A 1 113 ? 13.078 15.828 -4.809 1 96.12 113 ALA A C 1
ATOM 886 O O . ALA A 1 113 ? 12.148 16.391 -4.234 1 96.12 113 ALA A O 1
ATOM 887 N N . PHE A 1 114 ? 12.938 14.781 -5.555 1 97.38 114 PHE A N 1
ATOM 888 C CA . PHE A 1 114 ? 11.609 14.312 -5.922 1 97.38 114 PHE A CA 1
ATOM 889 C C . PHE A 1 114 ? 11.039 13.406 -4.836 1 97.38 114 PHE A C 1
ATOM 891 O O . PHE A 1 114 ? 9.898 12.953 -4.938 1 97.38 114 PHE A O 1
ATOM 898 N N . ASN A 1 115 ? 11.789 13.18 -3.781 1 96.94 115 ASN A N 1
ATOM 899 C CA . ASN A 1 115 ? 11.367 12.289 -2.705 1 96.94 115 ASN A CA 1
ATOM 900 C C . ASN A 1 115 ? 10.25 12.914 -1.869 1 96.94 115 ASN A C 1
ATOM 902 O O . ASN A 1 115 ? 9.633 12.234 -1.047 1 96.94 115 ASN A O 1
ATOM 906 N N . SER A 1 116 ? 9.961 14.172 -2.1 1 94.44 116 SER A N 1
ATOM 907 C CA . SER A 1 116 ? 8.844 14.836 -1.436 1 94.44 116 SER A CA 1
ATOM 908 C C . SER A 1 116 ? 7.523 14.531 -2.129 1 94.44 116 SER A C 1
ATOM 910 O O . SER A 1 116 ? 6.453 14.789 -1.577 1 94.44 116 SER A O 1
ATOM 912 N N . LEU A 1 117 ? 7.609 14.008 -3.359 1 95.81 117 LEU A N 1
ATOM 913 C CA . LEU A 1 117 ? 6.402 13.586 -4.055 1 95.81 117 LEU A CA 1
ATOM 914 C C . LEU A 1 117 ? 5.84 12.312 -3.432 1 95.81 117 LEU A C 1
ATOM 916 O O . LEU A 1 117 ? 6.59 11.383 -3.111 1 95.81 117 LEU A O 1
ATOM 920 N N . MET A 1 118 ? 4.566 12.312 -3.227 1 96.38 118 MET A N 1
ATOM 921 C CA . MET A 1 118 ? 3.912 11.164 -2.607 1 96.38 118 MET A CA 1
ATOM 922 C C . MET A 1 118 ? 2.576 10.875 -3.283 1 96.38 118 MET A C 1
ATOM 924 O O . MET A 1 118 ? 1.886 11.789 -3.727 1 96.38 118 MET A O 1
ATOM 928 N N . ILE A 1 119 ? 2.256 9.609 -3.371 1 97.81 119 ILE A N 1
ATOM 929 C CA . ILE A 1 119 ? 0.92 9.203 -3.791 1 97.81 119 ILE A CA 1
ATOM 930 C C . ILE A 1 119 ? -0.038 9.266 -2.605 1 97.81 119 ILE A C 1
ATOM 932 O O . ILE A 1 119 ? 0.106 8.516 -1.639 1 97.81 119 ILE A O 1
ATOM 936 N N . PRO A 1 120 ? -0.937 10.156 -2.686 1 95.5 120 PRO A N 1
ATOM 937 C CA . PRO A 1 120 ? -1.859 10.297 -1.557 1 95.5 120 PRO A CA 1
ATOM 938 C C . PRO A 1 120 ? -2.875 9.156 -1.481 1 95.5 120 PRO A C 1
ATOM 940 O O . PRO A 1 120 ? -2.979 8.359 -2.414 1 95.5 120 PRO A O 1
ATOM 943 N N . PRO A 1 121 ? -3.492 9.008 -0.309 1 92.88 121 PRO A N 1
ATOM 944 C CA . PRO A 1 121 ? -4.629 8.086 -0.315 1 92.88 121 PRO A CA 1
ATOM 945 C C . PRO A 1 121 ? -5.637 8.398 -1.42 1 92.88 121 PRO A C 1
ATOM 947 O O . PRO A 1 121 ? -5.891 9.57 -1.714 1 92.88 121 PRO A O 1
ATOM 950 N N . LEU A 1 122 ? -6.031 7.395 -2.104 1 92.31 122 LEU A N 1
ATOM 951 C CA . LEU A 1 122 ? -6.949 7.578 -3.223 1 92.31 122 LEU A CA 1
ATOM 952 C C . LEU A 1 122 ? -8.281 6.879 -2.955 1 92.31 122 LEU A C 1
ATOM 954 O O . LEU A 1 122 ? -8.312 5.828 -2.311 1 92.31 122 LEU A O 1
ATOM 958 N N . ASN A 1 123 ? -9.328 7.492 -3.424 1 86.38 123 ASN A N 1
ATOM 959 C CA . ASN A 1 123 ? -10.617 6.812 -3.482 1 86.38 123 ASN A CA 1
ATOM 960 C C . ASN A 1 123 ? -10.734 5.938 -4.73 1 86.38 123 ASN A C 1
ATOM 962 O O . ASN A 1 123 ? -11.234 6.387 -5.762 1 86.38 123 ASN A O 1
ATOM 966 N N . VAL A 1 124 ? -10.352 4.785 -4.613 1 85.19 124 VAL A N 1
ATOM 967 C CA . VAL A 1 124 ? -10.234 3.869 -5.742 1 85.19 124 VAL A CA 1
ATOM 968 C C . VAL A 1 124 ? -11.625 3.516 -6.27 1 85.19 124 VAL A C 1
ATOM 970 O O . VAL A 1 124 ? -11.805 3.297 -7.469 1 85.19 124 VAL A O 1
ATOM 973 N N . ALA A 1 125 ? -12.57 3.396 -5.363 1 82.31 125 ALA A N 1
ATOM 974 C CA . ALA A 1 125 ? -13.93 3.098 -5.785 1 82.31 125 ALA A CA 1
ATOM 975 C C . ALA A 1 125 ? -14.438 4.129 -6.789 1 82.31 125 ALA A C 1
ATOM 977 O O . ALA A 1 125 ? -15.031 3.775 -7.809 1 82.31 125 ALA A O 1
ATOM 978 N N . ARG A 1 126 ? -14.164 5.352 -6.477 1 80.88 126 ARG A N 1
ATOM 979 C CA . ARG A 1 126 ? -14.578 6.438 -7.352 1 80.88 126 ARG A CA 1
ATOM 980 C C . ARG A 1 126 ? -13.812 6.406 -8.672 1 80.88 126 ARG A C 1
ATOM 982 O O . ARG A 1 126 ? -14.383 6.66 -9.734 1 80.88 126 ARG A O 1
ATOM 989 N N . MET A 1 127 ? -12.609 6.016 -8.625 1 81.06 127 MET A N 1
ATOM 990 C CA . MET A 1 127 ? -11.766 5.969 -9.812 1 81.06 127 MET A CA 1
ATOM 991 C C . MET A 1 127 ? -12.234 4.875 -10.766 1 81.06 127 MET A C 1
ATOM 993 O O . MET A 1 127 ? -12.094 5.008 -11.984 1 81.06 127 MET A O 1
ATOM 997 N N . MET A 1 128 ? -12.727 3.855 -10.211 1 78 128 MET A N 1
ATOM 998 C CA . MET A 1 128 ? -13.141 2.709 -11.016 1 78 128 MET A CA 1
ATOM 999 C C . MET A 1 128 ? -14.484 2.967 -11.68 1 78 128 MET A C 1
ATOM 1001 O O . MET A 1 128 ? -14.836 2.316 -12.664 1 78 128 MET A O 1
ATOM 1005 N N . GLU A 1 129 ? -15.297 3.766 -11.039 1 70.69 129 GLU A N 1
ATOM 1006 C CA . GLU A 1 129 ? -16.562 4.109 -11.688 1 70.69 129 GLU A CA 1
ATOM 1007 C C . GLU A 1 129 ? -16.328 4.754 -13.047 1 70.69 129 GLU A C 1
ATOM 1009 O O . GLU A 1 129 ? -17.125 4.559 -13.977 1 70.69 129 GLU A O 1
ATOM 1014 N N . ASP A 1 130 ? -15.461 5.609 -13.18 1 55.69 130 ASP A N 1
ATOM 1015 C CA . ASP A 1 130 ? -15.289 6.41 -14.391 1 55.69 130 ASP A CA 1
ATOM 1016 C C . ASP A 1 130 ? -14.57 5.613 -15.477 1 55.69 130 ASP A C 1
ATOM 1018 O O . ASP A 1 130 ? -14.781 5.855 -16.672 1 55.69 130 ASP A O 1
ATOM 1022 N N . GLU A 1 131 ? -13.484 4.602 -15.266 1 56.53 131 GLU A N 1
ATOM 1023 C CA . GLU A 1 131 ? -12.75 4.137 -16.438 1 56.53 131 GLU A CA 1
ATOM 1024 C C . GLU A 1 131 ? -11.891 2.92 -16.109 1 56.53 131 GLU A C 1
ATOM 1026 O O . GLU A 1 131 ? -11 2.555 -16.891 1 56.53 131 GLU A O 1
ATOM 1031 N N . ALA A 1 132 ? -12.133 2.172 -15.109 1 59.62 132 ALA A N 1
ATOM 1032 C CA . ALA A 1 132 ? -11.172 1.072 -15.086 1 59.62 132 ALA A CA 1
ATOM 1033 C C . ALA A 1 132 ? -11.5 0.034 -16.156 1 59.62 132 ALA A C 1
ATOM 1035 O O . ALA A 1 132 ? -12.664 -0.355 -16.312 1 59.62 132 ALA A O 1
ATOM 1036 N N . ALA A 1 133 ? -10.578 -0.052 -17.172 1 62.91 133 ALA A N 1
ATOM 1037 C CA . ALA A 1 133 ? -10.719 -1.087 -18.188 1 62.91 133 ALA A CA 1
ATOM 1038 C C . ALA A 1 133 ? -10.375 -2.463 -17.625 1 62.91 133 ALA A C 1
ATOM 1040 O O . ALA A 1 133 ? -9.375 -2.621 -16.938 1 62.91 133 ALA A O 1
ATOM 1041 N N . VAL A 1 134 ? -11.289 -3.328 -17.562 1 71.56 134 VAL A N 1
ATOM 1042 C CA . VAL A 1 134 ? -11.023 -4.727 -17.234 1 71.56 134 VAL A CA 1
ATOM 1043 C C . VAL A 1 134 ? -10.969 -5.551 -18.531 1 71.56 134 VAL A C 1
ATOM 1045 O O . VAL A 1 134 ? -11.953 -5.637 -19.266 1 71.56 134 VAL A O 1
ATOM 1048 N N . VAL A 1 135 ? -9.766 -5.891 -18.906 1 69.62 135 VAL A N 1
ATOM 1049 C CA . VAL A 1 135 ? -9.617 -6.617 -20.172 1 69.62 135 VAL A CA 1
ATOM 1050 C C . VAL A 1 135 ? -9.133 -8.039 -19.891 1 69.62 135 VAL A C 1
ATOM 1052 O O . VAL A 1 135 ? -8.359 -8.266 -18.953 1 69.62 135 VAL A O 1
ATOM 1055 N N . LYS A 1 136 ? -9.695 -9.047 -20.641 1 69.25 136 LYS A N 1
ATOM 1056 C CA . LYS A 1 136 ? -9.195 -10.422 -20.609 1 69.25 136 LYS A CA 1
ATOM 1057 C C . LYS A 1 136 ? -7.805 -10.508 -21.219 1 69.25 136 LYS A C 1
ATOM 1059 O O . LYS A 1 136 ? -7.539 -9.914 -22.266 1 69.25 136 LYS A O 1
ATOM 1064 N N . SER A 1 137 ? -6.828 -11.07 -20.391 1 62.53 137 SER A N 1
ATOM 1065 C CA . SER A 1 137 ? -5.496 -11.281 -20.953 1 62.53 137 SER A CA 1
ATOM 1066 C C . SER A 1 137 ? -5.547 -12.227 -22.141 1 62.53 137 SER A C 1
ATOM 1068 O O . SER A 1 137 ? -6.328 -13.172 -22.156 1 62.53 137 SER A O 1
ATOM 1070 N N . LYS A 1 138 ? -4.934 -11.781 -23.312 1 53.03 138 LYS A N 1
ATOM 1071 C CA . LYS A 1 138 ? -4.902 -12.609 -24.516 1 53.03 138 LYS A CA 1
ATOM 1072 C C . LYS A 1 138 ? -4.246 -13.961 -24.234 1 53.03 138 LYS A C 1
ATOM 1074 O O . LYS A 1 138 ? -3.361 -14.062 -23.391 1 53.03 138 LYS A O 1
ATOM 1079 N N . MET B 1 1 ? -16.891 8.625 6.484 1 75.94 1 MET B N 1
ATOM 1080 C CA . MET B 1 1 ? -15.562 8.32 5.941 1 75.94 1 MET B CA 1
ATOM 1081 C C . MET B 1 1 ? -14.531 9.336 6.426 1 75.94 1 MET B C 1
ATOM 1083 O O . MET B 1 1 ? -14.836 10.523 6.543 1 75.94 1 MET B O 1
ATOM 1087 N N . VAL B 1 2 ? -13.336 8.938 7.094 1 90.56 2 VAL B N 1
ATOM 1088 C CA . VAL B 1 2 ? -12.312 9.805 7.668 1 90.56 2 VAL B CA 1
ATOM 1089 C C . VAL B 1 2 ? -11.438 10.375 6.555 1 90.56 2 VAL B C 1
ATOM 1091 O O . VAL B 1 2 ? -11.086 9.664 5.609 1 90.56 2 VAL B O 1
ATOM 1094 N N . ARG B 1 3 ? -11.305 11.664 6.637 1 93.88 3 ARG B N 1
ATOM 1095 C CA . ARG B 1 3 ? -10.422 12.328 5.688 1 93.88 3 ARG B CA 1
ATOM 1096 C C . ARG B 1 3 ? -9.016 12.484 6.273 1 93.88 3 ARG B C 1
ATOM 1098 O O . ARG B 1 3 ? -8.859 12.984 7.391 1 93.88 3 ARG B O 1
ATOM 1105 N N . PHE B 1 4 ? -8.07 12.016 5.477 1 96.12 4 PHE B N 1
ATOM 1106 C CA . PHE B 1 4 ? -6.684 12.109 5.926 1 96.12 4 PHE B CA 1
ATOM 1107 C C . PHE B 1 4 ? -5.734 12.25 4.742 1 96.12 4 PHE B C 1
ATOM 1109 O O . PHE B 1 4 ? -6.125 12.016 3.596 1 96.12 4 PHE B O 1
ATOM 1116 N N . ASN B 1 5 ? -4.555 12.742 5.066 1 95.25 5 ASN B N 1
ATOM 1117 C CA . ASN B 1 5 ? -3.441 12.789 4.125 1 95.25 5 ASN B CA 1
ATOM 1118 C C . ASN B 1 5 ? -2.197 12.109 4.695 1 95.25 5 ASN B C 1
ATOM 1120 O O . ASN B 1 5 ? -1.995 12.094 5.91 1 95.25 5 ASN B O 1
ATOM 1124 N N . MET B 1 6 ? -1.471 11.477 3.826 1 96.62 6 MET B N 1
ATOM 1125 C CA . MET B 1 6 ? -0.177 10.945 4.242 1 96.62 6 MET B CA 1
ATOM 1126 C C . MET B 1 6 ? 0.899 12.023 4.195 1 96.62 6 MET B C 1
ATOM 1128 O O . MET B 1 6 ? 1.097 12.664 3.158 1 96.62 6 MET B O 1
ATOM 1132 N N . SER B 1 7 ? 1.573 12.219 5.301 1 96.06 7 SER B N 1
ATOM 1133 C CA . SER B 1 7 ? 2.488 13.352 5.395 1 96.06 7 SER B CA 1
ATOM 1134 C C . SER B 1 7 ? 3.941 12.898 5.336 1 96.06 7 SER B C 1
ATOM 1136 O O . SER B 1 7 ? 4.832 13.688 5.008 1 96.06 7 SER B O 1
ATOM 1138 N N . ARG B 1 8 ? 4.152 11.617 5.699 1 97.12 8 ARG B N 1
ATOM 1139 C CA . ARG B 1 8 ? 5.543 11.188 5.77 1 97.12 8 ARG B CA 1
ATOM 1140 C C . ARG B 1 8 ? 5.648 9.672 5.637 1 97.12 8 ARG B C 1
ATOM 1142 O O . ARG B 1 8 ? 4.789 8.938 6.129 1 97.12 8 ARG B O 1
ATOM 1149 N N . ILE B 1 9 ? 6.633 9.203 4.969 1 98.44 9 ILE B N 1
ATOM 1150 C CA . ILE B 1 9 ? 7.078 7.812 4.938 1 98.44 9 ILE B CA 1
ATOM 1151 C C . ILE B 1 9 ? 8.531 7.727 5.402 1 98.44 9 ILE B C 1
ATOM 1153 O O . ILE B 1 9 ? 9.359 8.555 5.027 1 98.44 9 ILE B O 1
ATOM 1157 N N . ALA B 1 10 ? 8.805 6.828 6.246 1 98.31 10 ALA B N 1
ATOM 1158 C CA . ALA B 1 10 ? 10.18 6.602 6.688 1 98.31 10 ALA B CA 1
ATOM 1159 C C . ALA B 1 10 ? 10.461 5.113 6.871 1 98.31 10 ALA B C 1
ATOM 1161 O O . ALA B 1 10 ? 9.594 4.359 7.316 1 98.31 10 ALA B O 1
ATOM 1162 N N . VAL B 1 11 ? 11.656 4.73 6.488 1 98.5 11 VAL B N 1
ATOM 1163 C CA . VAL B 1 11 ? 12.133 3.389 6.805 1 98.5 11 VAL B CA 1
ATOM 1164 C C . VAL B 1 11 ? 12.875 3.404 8.141 1 98.5 11 VAL B C 1
ATOM 1166 O O . VAL B 1 11 ? 13.984 3.932 8.242 1 98.5 11 VAL B O 1
ATOM 1169 N N . SER B 1 12 ? 12.227 2.816 9.094 1 98.06 12 SER B N 1
ATOM 1170 C CA . SER B 1 12 ? 12.789 2.832 10.438 1 98.06 12 SER B CA 1
ATOM 1171 C C . SER B 1 12 ? 13.859 1.762 10.602 1 98.06 12 SER B C 1
ATOM 1173 O O . SER B 1 12 ? 14.773 1.907 11.422 1 98.06 12 SER B O 1
ATOM 1175 N N . GLN B 1 13 ? 13.688 0.749 9.898 1 98.25 13 GLN B N 1
ATOM 1176 C CA . GLN B 1 13 ? 14.648 -0.343 9.953 1 98.25 13 GLN B CA 1
ATOM 1177 C C . GLN B 1 13 ? 14.617 -1.176 8.68 1 98.25 13 GLN B C 1
ATOM 1179 O O . GLN B 1 13 ? 13.539 -1.455 8.141 1 98.25 13 GLN B O 1
ATOM 1184 N N . PHE B 1 14 ? 15.844 -1.514 8.195 1 98.62 14 PHE B N 1
ATOM 1185 C CA . PHE B 1 14 ? 15.992 -2.492 7.125 1 98.62 14 PHE B CA 1
ATOM 1186 C C . PHE B 1 14 ? 17.328 -3.23 7.254 1 98.62 14 PHE B C 1
ATOM 1188 O O . PHE B 1 14 ? 18.375 -2.605 7.363 1 98.62 14 PHE B O 1
ATOM 1195 N N . ALA B 1 15 ? 17.234 -4.516 7.262 1 98.38 15 ALA B N 1
ATOM 1196 C CA . ALA B 1 15 ? 18.453 -5.301 7.32 1 98.38 15 ALA B CA 1
ATOM 1197 C C . ALA B 1 15 ? 18.25 -6.688 6.715 1 98.38 15 ALA B C 1
ATOM 1199 O O . ALA B 1 15 ? 17.25 -7.348 6.98 1 98.38 15 ALA B O 1
ATOM 1200 N N . ILE B 1 16 ? 19.141 -7.059 5.855 1 98 16 ILE B N 1
ATOM 1201 C CA . ILE B 1 16 ? 19.266 -8.453 5.438 1 98 16 ILE B CA 1
ATOM 1202 C C . ILE B 1 16 ? 20.312 -9.164 6.297 1 98 16 ILE B C 1
ATOM 1204 O O . ILE B 1 16 ? 21.469 -8.773 6.316 1 98 16 ILE B O 1
ATOM 1208 N N . LEU B 1 17 ? 19.875 -10.164 6.969 1 97.25 17 LEU B N 1
ATOM 1209 C CA . LEU B 1 17 ? 20.719 -10.734 8.016 1 97.25 17 LEU B CA 1
ATOM 1210 C C . LEU B 1 17 ? 21.188 -12.141 7.637 1 97.25 17 LEU B C 1
ATOM 1212 O O . LEU B 1 17 ? 21.656 -12.891 8.492 1 97.25 17 LEU B O 1
ATOM 1216 N N . SER B 1 18 ? 21 -12.492 6.387 1 95.62 18 SER B N 1
ATOM 1217 C CA . SER B 1 18 ? 21.453 -13.766 5.84 1 95.62 18 SER B CA 1
ATOM 1218 C C . SER B 1 18 ? 22.281 -13.562 4.578 1 95.62 18 SER B C 1
ATOM 1220 O O . SER B 1 18 ? 22.062 -12.609 3.826 1 95.62 18 SER B O 1
ATOM 1222 N N . GLU B 1 19 ? 23.234 -14.398 4.426 1 93.69 19 GLU B N 1
ATOM 1223 C CA . GLU B 1 19 ? 24.125 -14.289 3.266 1 93.69 19 GLU B CA 1
ATOM 1224 C C . GLU B 1 19 ? 23.406 -14.734 1.991 1 93.69 19 GLU B C 1
ATOM 1226 O O . GLU B 1 19 ? 23.734 -14.273 0.896 1 93.69 19 GLU B O 1
ATOM 1231 N N . SER B 1 20 ? 22.547 -15.695 2.182 1 94.62 20 SER B N 1
ATOM 1232 C CA . SER B 1 20 ? 21.766 -16.219 1.062 1 94.62 20 SER B CA 1
ATOM 1233 C C . SER B 1 20 ? 20.328 -16.484 1.464 1 94.62 20 SER B C 1
ATOM 1235 O O . SER B 1 20 ? 20.016 -16.562 2.652 1 94.62 20 SER B O 1
ATOM 1237 N N . LEU B 1 21 ? 19.531 -16.516 0.454 1 95.88 21 LEU B N 1
ATOM 1238 C CA . LEU B 1 21 ? 18.141 -16.859 0.722 1 95.88 21 LEU B CA 1
ATOM 1239 C C . LEU B 1 21 ? 18 -18.344 1.022 1 95.88 21 LEU B C 1
ATOM 1241 O O . LEU B 1 21 ? 18.266 -19.188 0.164 1 95.88 21 LEU B O 1
ATOM 1245 N N . PRO B 1 22 ? 17.562 -18.625 2.188 1 94.19 22 PRO B N 1
ATOM 1246 C CA . PRO B 1 22 ? 17.406 -20.047 2.52 1 94.19 22 PRO B CA 1
ATOM 1247 C C . PRO B 1 22 ? 16.359 -20.75 1.666 1 94.19 22 PRO B C 1
ATOM 1249 O O . PRO B 1 22 ? 15.406 -20.109 1.204 1 94.19 22 PRO B O 1
ATOM 1252 N N . GLN B 1 23 ? 16.609 -22.031 1.475 1 91.69 23 GLN B N 1
ATOM 1253 C CA . GLN B 1 23 ? 15.617 -22.844 0.79 1 91.69 23 GLN B CA 1
ATOM 1254 C C . GLN B 1 23 ? 14.555 -23.359 1.763 1 91.69 23 GLN B C 1
ATOM 1256 O O . GLN B 1 23 ? 14.859 -23.625 2.928 1 91.69 23 GLN B O 1
ATOM 1261 N N . GLY B 1 24 ? 13.359 -23.438 1.295 1 89.88 24 GLY B N 1
ATOM 1262 C CA . GLY B 1 24 ? 12.297 -23.953 2.141 1 89.88 24 GLY B CA 1
ATOM 1263 C C . GLY B 1 24 ? 11.281 -22.891 2.529 1 89.88 24 GLY B C 1
ATOM 1264 O O . GLY B 1 24 ? 11.266 -21.797 1.964 1 89.88 24 GLY B O 1
ATOM 1265 N N . GLU B 1 25 ? 10.492 -23.281 3.477 1 90.88 25 GLU B N 1
ATOM 1266 C CA . GLU B 1 25 ? 9.383 -22.422 3.881 1 90.88 25 GLU B CA 1
ATOM 1267 C C . GLU B 1 25 ? 9.867 -21.234 4.719 1 90.88 25 GLU B C 1
ATOM 1269 O O . GLU B 1 25 ? 10.719 -21.406 5.594 1 90.88 25 GLU B O 1
ATOM 1274 N N . MET B 1 26 ? 9.43 -20.031 4.395 1 93.94 26 MET B N 1
ATOM 1275 C CA . MET B 1 26 ? 9.695 -18.812 5.156 1 93.94 26 MET B CA 1
ATOM 1276 C C . MET B 1 26 ? 8.492 -18.438 6.023 1 93.94 26 MET B C 1
ATOM 1278 O O . MET B 1 26 ? 7.348 -18.703 5.648 1 93.94 26 MET B O 1
ATOM 1282 N N . ASN B 1 27 ? 8.781 -17.922 7.207 1 96.06 27 ASN B N 1
ATOM 1283 C CA . ASN B 1 27 ? 7.746 -17.344 8.062 1 96.06 27 ASN B CA 1
ATOM 1284 C C . ASN B 1 27 ? 7.867 -15.82 8.133 1 96.06 27 ASN B C 1
ATOM 1286 O O . ASN B 1 27 ? 8.945 -15.266 7.934 1 96.06 27 ASN B O 1
ATOM 1290 N N . MET B 1 28 ? 6.754 -15.211 8.297 1 96.44 28 MET B N 1
ATOM 1291 C CA . MET B 1 28 ? 6.758 -13.758 8.445 1 96.44 28 MET B CA 1
ATOM 1292 C C . MET B 1 28 ? 6.035 -13.344 9.727 1 96.44 28 MET B C 1
ATOM 1294 O O . MET B 1 28 ? 4.863 -13.68 9.914 1 96.44 28 MET B O 1
ATOM 1298 N N . LEU B 1 29 ? 6.719 -12.656 10.555 1 94.94 29 LEU B N 1
ATOM 1299 C CA . LEU B 1 29 ? 6.125 -12.023 11.727 1 94.94 29 LEU B CA 1
ATOM 1300 C C . LEU B 1 29 ? 5.809 -10.555 11.453 1 94.94 29 LEU B C 1
ATOM 1302 O O . LEU B 1 29 ? 6.602 -9.852 10.82 1 94.94 29 LEU B O 1
ATOM 1306 N N . THR B 1 30 ? 4.676 -10.18 11.922 1 95.25 30 THR B N 1
ATOM 1307 C CA . THR B 1 30 ? 4.23 -8.812 11.672 1 95.25 30 THR B CA 1
ATOM 1308 C C . THR B 1 30 ? 3.873 -8.117 12.984 1 95.25 30 THR B C 1
ATOM 1310 O O . THR B 1 30 ? 3.262 -8.719 13.867 1 95.25 30 THR B O 1
ATOM 1313 N N . GLU B 1 31 ? 4.219 -6.91 13.039 1 93.56 31 GLU B N 1
ATOM 1314 C CA . GLU B 1 31 ? 3.805 -6.059 14.156 1 93.56 31 GLU B CA 1
ATOM 1315 C C . GLU B 1 31 ? 3.303 -4.707 13.656 1 93.56 31 GLU B C 1
ATOM 1317 O O . GLU B 1 31 ? 3.84 -4.156 12.688 1 93.56 31 GLU B O 1
ATOM 1322 N N . ILE B 1 32 ? 2.324 -4.207 14.336 1 94.56 32 ILE B N 1
ATOM 1323 C CA . ILE B 1 32 ? 1.767 -2.9 14.008 1 94.56 32 ILE B CA 1
ATOM 1324 C C . ILE B 1 32 ? 1.606 -2.074 15.281 1 94.56 32 ILE B C 1
ATOM 1326 O O . ILE B 1 32 ? 1.154 -2.586 16.312 1 94.56 32 ILE B O 1
ATOM 1330 N N . SER B 1 33 ? 1.984 -0.861 15.219 1 94.44 33 SER B N 1
ATOM 1331 C CA . SER B 1 33 ? 1.825 0.044 16.344 1 94.44 33 SER B CA 1
ATOM 1332 C C . SER B 1 33 ? 1.405 1.437 15.891 1 94.44 33 SER B C 1
ATOM 1334 O O . SER B 1 33 ? 1.617 1.804 14.734 1 94.44 33 SER B O 1
ATOM 1336 N N . PHE B 1 34 ? 0.813 2.154 16.828 1 94.62 34 PHE B N 1
ATOM 1337 C CA . PHE B 1 34 ? 0.323 3.492 16.531 1 94.62 34 PHE B CA 1
ATOM 1338 C C . PHE B 1 34 ? 0.748 4.488 17.594 1 94.62 34 PHE B C 1
ATOM 1340 O O . PHE B 1 34 ? 0.792 4.148 18.781 1 94.62 34 PHE B O 1
ATOM 1347 N N . GLN B 1 35 ? 1.045 5.621 17.078 1 94.62 35 GLN B N 1
ATOM 1348 C CA . GLN B 1 35 ? 1.225 6.789 17.938 1 94.62 35 GLN B CA 1
ATOM 1349 C C . GLN B 1 35 ? 0.466 7.996 17.391 1 94.62 35 GLN B C 1
ATOM 1351 O O . GLN B 1 35 ? 0.357 8.164 16.172 1 94.62 35 GLN B O 1
ATOM 1356 N N . TYR B 1 36 ? -0.139 8.766 18.297 1 94.19 36 TYR B N 1
ATOM 1357 C CA . TYR B 1 36 ? -0.844 9.938 17.781 1 94.19 36 TYR B CA 1
ATOM 1358 C C . TYR B 1 36 ? -0.425 11.195 18.516 1 94.19 36 TYR B C 1
ATOM 1360 O O . TYR B 1 36 ? 0.068 11.125 19.641 1 94.19 36 TYR B O 1
ATOM 1368 N N . SER B 1 37 ? -0.449 12.273 17.859 1 92.81 37 SER B N 1
ATOM 1369 C CA . SER B 1 37 ? -0.253 13.609 18.406 1 92.81 37 SER B CA 1
ATOM 1370 C C . SER B 1 37 ? -1.509 14.461 18.234 1 92.81 37 SER B C 1
ATOM 1372 O O . SER B 1 37 ? -1.907 14.781 17.125 1 92.81 37 SER B O 1
ATOM 1374 N N . SER B 1 38 ? -2.033 14.859 19.375 1 90.31 38 SER B N 1
ATOM 1375 C CA . SER B 1 38 ? -3.227 15.703 19.344 1 90.31 38 SER B CA 1
ATOM 1376 C C . SER B 1 38 ? -2.902 17.094 18.828 1 90.31 38 SER B C 1
ATOM 1378 O O . SER B 1 38 ? -3.721 17.719 18.141 1 90.31 38 SER B O 1
ATOM 1380 N N . GLU B 1 39 ? -1.771 17.562 19.141 1 90.88 39 GLU B N 1
ATOM 1381 C CA . GLU B 1 39 ? -1.36 18.906 18.766 1 90.88 39 GLU B CA 1
ATOM 1382 C C . GLU B 1 39 ? -1.327 19.062 17.234 1 90.88 39 GLU B C 1
ATOM 1384 O O . GLU B 1 39 ? -1.809 20.062 16.703 1 90.88 39 GLU B O 1
ATOM 1389 N N . SER B 1 40 ? -0.891 18.062 16.641 1 93.88 40 SER B N 1
ATOM 1390 C CA . SER B 1 40 ? -0.736 18.141 15.195 1 93.88 40 SER B CA 1
ATOM 1391 C C . SER B 1 40 ? -1.822 17.359 14.469 1 93.88 40 SER B C 1
ATOM 1393 O O . SER B 1 40 ? -1.871 17.344 13.242 1 93.88 40 SER B O 1
ATOM 1395 N N . ARG B 1 41 ? -2.707 16.688 15.172 1 95.06 41 ARG B N 1
ATOM 1396 C CA . ARG B 1 41 ? -3.742 15.812 14.625 1 95.06 41 ARG B CA 1
ATOM 1397 C C . ARG B 1 41 ? -3.141 14.766 13.703 1 95.06 41 ARG B C 1
ATOM 1399 O O . ARG B 1 41 ? -3.631 14.547 12.594 1 95.06 41 ARG B O 1
ATOM 1406 N N . GLN B 1 42 ? -2.055 14.211 14.148 1 96.81 42 GLN B N 1
ATOM 1407 C CA . GLN B 1 42 ? -1.336 13.234 13.336 1 96.81 42 GLN B CA 1
ATOM 1408 C C . GLN B 1 42 ? -1.343 11.859 14 1 96.81 42 GLN B C 1
ATOM 1410 O O . GLN B 1 42 ? -1.265 11.758 15.227 1 96.81 42 GLN B O 1
ATOM 1415 N N . ILE B 1 43 ? -1.479 10.867 13.211 1 96.56 43 ILE B N 1
ATOM 1416 C CA . ILE B 1 43 ? -1.334 9.477 13.641 1 96.56 43 ILE B CA 1
ATOM 1417 C C . ILE B 1 43 ? -0.173 8.828 12.891 1 96.56 43 ILE B C 1
ATOM 1419 O O . ILE B 1 43 ? -0.148 8.82 11.656 1 96.56 43 ILE B O 1
ATOM 1423 N N . ALA B 1 44 ? 0.763 8.367 13.641 1 97.62 44 ALA B N 1
ATOM 1424 C CA . ALA B 1 44 ? 1.862 7.586 13.078 1 97.62 44 ALA B CA 1
ATOM 1425 C C . ALA B 1 44 ? 1.5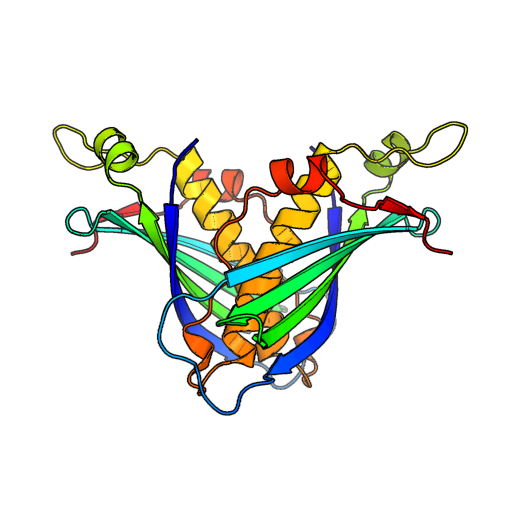79 6.09 13.18 1 97.62 44 ALA B C 1
ATOM 1427 O O . ALA B 1 44 ? 1.201 5.594 14.25 1 97.62 44 ALA B O 1
ATOM 1428 N N . CYS B 1 45 ? 1.67 5.434 12.117 1 97.25 45 CYS B N 1
ATOM 1429 C CA . CYS B 1 45 ? 1.552 3.98 12.07 1 97.25 45 CYS B CA 1
ATOM 1430 C C . CYS B 1 45 ? 2.875 3.338 11.672 1 97.25 45 CYS B C 1
ATOM 1432 O O . CYS B 1 45 ? 3.432 3.648 10.617 1 97.25 45 CYS B O 1
ATOM 1434 N N . GLU B 1 46 ? 3.354 2.488 12.531 1 97.44 46 GLU B N 1
ATOM 1435 C CA . GLU B 1 46 ? 4.559 1.736 12.203 1 97.44 46 GLU B CA 1
ATOM 1436 C C . GLU B 1 46 ? 4.25 0.257 12 1 97.44 46 GLU B C 1
ATOM 1438 O O . GLU B 1 46 ? 3.574 -0.362 12.828 1 97.44 46 GLU B O 1
ATOM 1443 N N . ALA B 1 47 ? 4.711 -0.241 10.898 1 97.19 47 ALA B N 1
ATOM 1444 C CA . ALA B 1 47 ? 4.578 -1.662 10.586 1 97.19 47 ALA B CA 1
ATOM 1445 C C . ALA B 1 47 ? 5.945 -2.336 10.5 1 97.19 47 ALA B C 1
ATOM 1447 O O . ALA B 1 47 ? 6.832 -1.865 9.789 1 97.19 47 ALA B O 1
ATOM 1448 N N . GLY B 1 48 ? 6.117 -3.383 11.234 1 97.12 48 GLY B N 1
ATOM 1449 C CA . GLY B 1 48 ? 7.336 -4.18 11.211 1 97.12 48 GLY B CA 1
ATOM 1450 C C . GLY B 1 48 ? 7.121 -5.574 10.664 1 97.12 48 GLY B C 1
ATOM 1451 O O . GLY B 1 48 ? 6.109 -6.215 10.945 1 97.12 48 GLY B O 1
ATOM 1452 N N . PHE B 1 49 ? 8.078 -6.02 9.883 1 98 49 PHE B N 1
ATOM 1453 C CA . PHE B 1 49 ? 8.062 -7.344 9.266 1 98 49 PHE B CA 1
ATOM 1454 C C . PHE B 1 49 ? 9.383 -8.07 9.508 1 98 49 PHE B C 1
ATOM 1456 O O . PHE B 1 49 ? 10.453 -7.508 9.289 1 98 49 PHE B O 1
ATOM 1463 N N . ARG B 1 50 ? 9.281 -9.195 9.984 1 98.12 50 ARG B N 1
ATOM 1464 C CA . ARG B 1 50 ? 10.445 -10.055 10.164 1 98.12 50 ARG B CA 1
ATOM 1465 C C . ARG B 1 50 ? 10.273 -11.375 9.422 1 98.12 50 ARG B C 1
ATOM 1467 O O . ARG B 1 50 ? 9.398 -12.18 9.758 1 98.12 50 ARG B O 1
ATOM 1474 N N . PHE B 1 51 ? 11.086 -11.602 8.414 1 98.06 51 PHE B N 1
ATOM 1475 C CA . PHE B 1 51 ? 11.117 -12.867 7.699 1 98.06 51 PHE B CA 1
ATOM 1476 C C . PHE B 1 51 ? 12.086 -13.844 8.367 1 98.06 51 PHE B C 1
ATOM 1478 O O . PHE B 1 51 ? 13.25 -13.516 8.57 1 98.06 51 PHE B O 1
ATOM 1485 N N . THR B 1 52 ? 11.586 -15 8.672 1 97.88 52 THR B N 1
ATOM 1486 C CA . THR B 1 52 ? 12.414 -15.945 9.414 1 97.88 52 THR B CA 1
ATOM 1487 C C . THR B 1 52 ? 12.414 -17.312 8.727 1 97.88 52 THR B C 1
ATOM 1489 O O . THR B 1 52 ? 11.477 -17.656 8.008 1 97.88 52 THR B O 1
ATOM 1492 N N . HIS B 1 53 ? 13.484 -18.016 8.844 1 96.69 53 HIS B N 1
ATOM 1493 C CA . HIS B 1 53 ? 13.672 -19.406 8.414 1 96.69 53 HIS B CA 1
ATOM 1494 C C . HIS B 1 53 ? 14.328 -20.234 9.516 1 96.69 53 HIS B C 1
ATOM 1496 O O . HIS B 1 53 ? 15.422 -19.906 9.977 1 96.69 53 HIS B O 1
ATOM 1502 N N . GLU B 1 54 ? 13.688 -21.375 9.898 1 92.75 54 GLU B N 1
ATOM 1503 C CA . GLU B 1 54 ? 14.195 -22.25 10.953 1 92.75 54 GLU B CA 1
ATOM 1504 C C . GLU B 1 54 ? 14.672 -21.453 12.156 1 92.75 54 GLU B C 1
ATOM 1506 O O . GLU B 1 54 ? 15.789 -21.641 12.633 1 92.75 54 GLU B O 1
ATOM 1511 N N . ASP B 1 55 ? 14.062 -20.469 12.695 1 89.12 55 ASP B N 1
ATOM 1512 C CA . ASP B 1 55 ? 14.234 -19.672 13.898 1 89.12 55 ASP B CA 1
ATOM 1513 C C . ASP B 1 55 ? 15.297 -18.594 13.695 1 89.12 55 ASP B C 1
ATOM 1515 O O . ASP B 1 55 ? 15.648 -17.859 14.625 1 89.12 55 ASP B O 1
ATOM 1519 N N . ASN B 1 56 ? 15.82 -18.531 12.461 1 95.81 56 ASN B N 1
ATOM 1520 C CA . ASN B 1 56 ? 16.75 -17.469 12.125 1 95.81 56 ASN B CA 1
ATOM 1521 C C . ASN B 1 56 ? 16.062 -16.328 11.391 1 95.81 56 ASN B C 1
ATOM 1523 O O . ASN B 1 56 ? 15.242 -16.562 10.5 1 95.81 56 ASN B O 1
ATOM 1527 N N . THR B 1 57 ? 16.422 -15.156 11.82 1 97.94 57 THR B N 1
ATOM 1528 C CA . THR B 1 57 ? 15.906 -13.984 11.117 1 97.94 57 THR B CA 1
ATOM 1529 C C . THR B 1 57 ? 16.688 -13.75 9.828 1 97.94 57 THR B C 1
ATOM 1531 O O . THR B 1 57 ? 17.922 -13.664 9.852 1 97.94 57 THR B O 1
ATOM 1534 N N . ILE B 1 58 ? 16.016 -13.633 8.703 1 98.25 58 ILE B N 1
ATOM 1535 C CA . ILE B 1 58 ? 16.609 -13.477 7.379 1 98.25 58 ILE B CA 1
ATOM 1536 C C . ILE B 1 58 ? 16.594 -12.008 6.973 1 98.25 58 ILE B C 1
ATOM 1538 O O . ILE B 1 58 ? 17.594 -11.477 6.488 1 98.25 58 ILE B O 1
ATOM 1542 N N . LEU B 1 59 ? 15.508 -11.359 7.207 1 98.62 59 LEU B N 1
ATOM 1543 C CA . LEU B 1 59 ? 15.297 -9.992 6.75 1 98.62 59 LEU B CA 1
ATOM 1544 C C . LEU B 1 59 ? 14.312 -9.258 7.656 1 98.62 59 LEU B C 1
ATOM 1546 O O . LEU B 1 59 ? 13.297 -9.828 8.07 1 98.62 59 LEU B O 1
ATOM 1550 N N . VAL B 1 60 ? 14.633 -8.023 8.031 1 98.81 60 VAL B N 1
ATOM 1551 C CA . VAL B 1 60 ? 13.734 -7.18 8.812 1 98.81 60 VAL B CA 1
ATOM 1552 C C . VAL B 1 60 ? 13.445 -5.887 8.055 1 98.81 60 VAL B C 1
ATOM 1554 O O . VAL B 1 60 ? 14.344 -5.324 7.418 1 98.81 60 VAL B O 1
ATOM 1557 N N . LEU B 1 61 ? 12.234 -5.496 8.102 1 98.88 61 LEU B N 1
ATOM 1558 C CA . LEU B 1 61 ? 11.789 -4.219 7.555 1 98.88 61 LEU B CA 1
ATOM 1559 C C . LEU B 1 61 ? 10.812 -3.535 8.508 1 98.88 61 LEU B C 1
ATOM 1561 O O . LEU B 1 61 ? 9.867 -4.16 8.984 1 98.88 61 LEU B O 1
ATOM 1565 N N . LYS B 1 62 ? 11.023 -2.336 8.844 1 98.81 62 LYS B N 1
ATOM 1566 C CA . LYS B 1 62 ? 10.086 -1.498 9.586 1 98.81 62 LYS B CA 1
ATOM 1567 C C . LYS B 1 62 ? 9.844 -0.174 8.867 1 98.81 62 LYS B C 1
ATOM 1569 O O . LYS B 1 62 ? 10.797 0.5 8.461 1 98.81 62 LYS B O 1
ATOM 1574 N N . VAL B 1 63 ? 8.641 0.131 8.703 1 98.81 63 VAL B N 1
ATOM 1575 C CA . VAL B 1 63 ? 8.25 1.326 7.965 1 98.81 63 VAL B CA 1
ATOM 1576 C C . VAL B 1 63 ? 7.297 2.168 8.812 1 98.81 63 VAL B C 1
ATOM 1578 O O . VAL B 1 63 ? 6.387 1.633 9.453 1 98.81 63 VAL B O 1
ATOM 1581 N N . LEU B 1 64 ? 7.527 3.412 8.836 1 98.69 64 LEU B N 1
ATOM 1582 C CA . LEU B 1 64 ? 6.676 4.379 9.523 1 98.69 64 LEU B CA 1
ATOM 1583 C C . LEU B 1 64 ? 5.973 5.285 8.523 1 98.69 64 LEU B C 1
ATOM 1585 O O . LEU B 1 64 ? 6.613 5.852 7.633 1 98.69 64 LEU B O 1
ATOM 1589 N N . CYS B 1 65 ? 4.707 5.363 8.609 1 98.5 65 CYS B N 1
ATOM 1590 C CA . CYS B 1 65 ? 3.91 6.316 7.844 1 98.5 65 CYS B CA 1
ATOM 1591 C C . CYS B 1 65 ? 3.158 7.266 8.773 1 98.5 65 CYS B C 1
ATOM 1593 O O . CYS B 1 65 ? 2.562 6.832 9.758 1 98.5 65 CYS B O 1
ATOM 1595 N N . GLU B 1 66 ? 3.162 8.492 8.43 1 98.25 66 GLU B N 1
ATOM 1596 C CA . GLU B 1 66 ? 2.434 9.492 9.203 1 98.25 66 GLU B CA 1
ATOM 1597 C C . GLU B 1 66 ? 1.253 10.047 8.414 1 98.25 66 GLU B C 1
ATOM 1599 O O . GLU B 1 66 ? 1.381 10.344 7.223 1 98.25 66 GLU B O 1
ATOM 1604 N N . PHE B 1 67 ? 0.175 10.172 9.133 1 97.88 67 PHE B N 1
ATOM 1605 C CA . PHE B 1 67 ? -1.066 10.641 8.531 1 97.88 67 PHE B CA 1
ATOM 1606 C C . PHE B 1 67 ? -1.626 11.828 9.305 1 97.88 67 PHE B C 1
ATOM 1608 O O . PHE B 1 67 ? -1.667 11.812 10.531 1 97.88 67 PHE B O 1
ATOM 1615 N N . ARG B 1 68 ? -1.974 12.82 8.57 1 97.75 68 ARG B N 1
ATOM 1616 C CA . ARG B 1 68 ? -2.672 13.945 9.172 1 97.75 68 ARG B CA 1
ATOM 1617 C C . ARG B 1 68 ? -4.18 13.836 8.961 1 97.75 68 ARG B C 1
ATOM 1619 O O . ARG B 1 68 ? -4.645 13.695 7.828 1 97.75 68 ARG B O 1
ATOM 1626 N N . ILE B 1 69 ? -4.883 13.898 10.078 1 97.06 69 ILE B N 1
ATOM 1627 C CA . ILE B 1 69 ? -6.336 13.789 10.031 1 97.06 69 ILE B CA 1
ATOM 1628 C C . ILE B 1 69 ? -6.953 15.18 9.906 1 97.06 69 ILE B C 1
ATOM 1630 O O . ILE B 1 69 ? -6.508 16.125 10.562 1 97.06 69 ILE B O 1
ATOM 1634 N N . HIS B 1 70 ? -7.891 15.242 9.016 1 96.81 70 HIS B N 1
ATOM 1635 C CA . HIS B 1 70 ? -8.578 16.516 8.859 1 96.81 70 HIS B CA 1
ATOM 1636 C C . HIS B 1 70 ? -9.18 16.984 10.188 1 96.81 70 HIS B C 1
ATOM 1638 O O . HIS B 1 70 ? -9.719 16.172 10.945 1 96.81 70 HIS B O 1
ATOM 1644 N N . GLU B 1 71 ? -9.227 18.266 10.375 1 95.44 71 GLU B N 1
ATOM 1645 C CA . GLU B 1 71 ? -9.609 18.844 11.648 1 95.44 71 GLU B CA 1
ATOM 1646 C C . GLU B 1 71 ? -11.031 18.469 12.039 1 95.44 71 GLU B C 1
ATOM 1648 O O . GLU B 1 71 ? -11.297 18.094 13.18 1 95.44 71 GLU B O 1
ATOM 1653 N N . SER B 1 72 ? -11.953 18.562 11.086 1 95.38 72 SER B N 1
ATOM 1654 C CA . SER B 1 72 ? -13.359 18.266 11.375 1 95.38 72 SER B CA 1
ATOM 1655 C C . SER B 1 72 ? -13.547 16.812 11.789 1 95.38 72 SER B C 1
ATOM 1657 O O . SER B 1 72 ? -14.453 16.5 12.57 1 95.38 72 SER B O 1
ATOM 1659 N N . ASP B 1 73 ? -12.727 15.914 11.281 1 95.38 73 ASP B N 1
ATOM 1660 C CA . ASP B 1 73 ? -12.812 14.508 11.648 1 95.38 73 ASP B CA 1
ATOM 1661 C C . ASP B 1 73 ? -12.102 14.242 12.977 1 95.38 73 ASP B C 1
ATOM 1663 O O . ASP B 1 73 ? -12.57 13.438 13.789 1 95.38 73 ASP B O 1
ATOM 1667 N N . TRP B 1 74 ? -11.031 14.961 13.242 1 95.25 74 TRP B N 1
ATOM 1668 C CA . TRP B 1 74 ? -10.273 14.789 14.477 1 95.25 74 TRP B CA 1
ATOM 1669 C C . TRP B 1 74 ? -11.117 15.148 15.695 1 95.25 74 TRP B C 1
ATOM 1671 O O . TRP B 1 74 ? -11.023 14.492 16.734 1 95.25 74 TRP B O 1
ATOM 1681 N N . VAL B 1 75 ? -11.875 16.203 15.516 1 93.38 75 VAL B N 1
ATOM 1682 C CA . VAL B 1 75 ? -12.727 16.656 16.609 1 93.38 75 VAL B CA 1
ATOM 1683 C C . VAL B 1 75 ? -13.609 15.516 17.094 1 93.38 75 VAL B C 1
ATOM 1685 O O . VAL B 1 75 ? -13.875 15.398 18.297 1 93.38 75 VAL B O 1
ATOM 1688 N N . GLY B 1 76 ? -13.953 14.664 16.141 1 92.56 76 GLY B N 1
ATOM 1689 C CA . GLY B 1 76 ? -14.773 13.516 16.484 1 92.56 76 GLY B CA 1
ATOM 1690 C C . GLY B 1 76 ? -14.047 12.477 17.312 1 92.56 76 GLY B C 1
ATOM 1691 O O . GLY B 1 76 ? -14.672 11.609 17.922 1 92.56 76 GLY B O 1
ATOM 1692 N N . PHE B 1 77 ? -12.773 12.57 17.281 1 92.69 77 PHE B N 1
ATOM 1693 C CA . PHE B 1 77 ? -11.969 11.617 18.047 1 92.69 77 PHE B CA 1
ATOM 1694 C C . PHE B 1 77 ? -11.766 12.094 19.484 1 92.69 77 PHE B C 1
ATOM 1696 O O . PHE B 1 77 ? -11.383 11.312 20.344 1 92.69 77 PHE B O 1
ATOM 1703 N N . VAL B 1 78 ? -11.875 13.367 19.719 1 89.31 78 VAL B N 1
ATOM 1704 C CA . VAL B 1 78 ? -11.547 13.984 21 1 89.31 78 VAL B CA 1
ATOM 1705 C C . VAL B 1 78 ? -12.602 13.602 22.047 1 89.31 78 VAL B C 1
ATOM 1707 O O . VAL B 1 78 ? -13.797 13.695 21.781 1 89.31 78 VAL B O 1
ATOM 1710 N N . ARG B 1 79 ? -12.125 13.078 23.156 1 87.62 79 ARG B N 1
ATOM 1711 C CA . ARG B 1 79 ? -12.953 12.727 24.297 1 87.62 79 ARG B CA 1
ATOM 1712 C C . ARG B 1 79 ? -12.539 13.516 25.531 1 87.62 79 ARG B C 1
ATOM 1714 O O . ARG B 1 79 ? -11.547 14.25 25.5 1 87.62 79 ARG B O 1
ATOM 1721 N N . LYS B 1 80 ? -13.312 13.32 26.594 1 85.25 80 LYS B N 1
ATOM 1722 C CA . LYS B 1 80 ? -13.055 14.031 27.844 1 85.25 80 LYS B CA 1
ATOM 1723 C C . LYS B 1 80 ? -11.648 13.758 28.359 1 85.25 80 LYS B C 1
ATOM 1725 O O . LYS B 1 80 ? -10.945 14.68 28.766 1 85.25 80 LYS B O 1
ATOM 1730 N N . ASP B 1 81 ? -11.258 12.484 28.312 1 81.69 81 ASP B N 1
ATOM 1731 C CA . ASP B 1 81 ? -9.992 12.094 28.938 1 81.69 81 ASP B CA 1
ATOM 1732 C C . ASP B 1 81 ? -8.945 11.773 27.875 1 81.69 81 ASP B C 1
ATOM 1734 O O . ASP B 1 81 ? -7.973 11.062 28.156 1 81.69 81 ASP B O 1
ATOM 1738 N N . GLY B 1 82 ? -9.148 12.32 26.688 1 81.81 82 GLY B N 1
ATOM 1739 C CA . GLY B 1 82 ? -8.117 12.023 25.703 1 81.81 82 GLY B CA 1
ATOM 1740 C C . GLY B 1 82 ? -8.664 11.867 24.297 1 81.81 82 GLY B C 1
ATOM 1741 O O . GLY B 1 82 ? -9.57 12.602 23.891 1 81.81 82 GLY B O 1
ATOM 1742 N N . VAL B 1 83 ? -7.977 11.102 23.531 1 86.88 83 VAL B N 1
ATOM 1743 C CA . VAL B 1 83 ? -8.359 10.867 22.141 1 86.88 83 VAL B CA 1
ATOM 1744 C C . VAL B 1 83 ? -8.75 9.406 21.953 1 86.88 83 VAL B C 1
ATOM 1746 O O . VAL B 1 83 ? -8.023 8.5 22.375 1 86.88 83 VAL B O 1
ATOM 1749 N N . GLY B 1 84 ? -9.953 9.156 21.516 1 90.25 84 GLY B N 1
ATOM 1750 C CA . GLY B 1 84 ? -10.422 7.832 21.141 1 90.25 84 GLY B CA 1
ATOM 1751 C C . GLY B 1 84 ? -10.547 7.652 19.641 1 90.25 84 GLY B C 1
ATOM 1752 O O . GLY B 1 84 ? -11.578 8 19.062 1 90.25 84 GLY B O 1
ATOM 1753 N N . ILE B 1 85 ? -9.5 7.098 19.062 1 91.12 85 ILE B N 1
ATOM 1754 C CA . ILE B 1 85 ? -9.508 6.895 17.609 1 91.12 85 ILE B CA 1
ATOM 1755 C C . ILE B 1 85 ? -10.258 5.605 17.281 1 91.12 85 ILE B C 1
ATOM 1757 O O . ILE B 1 85 ? -9.93 4.539 17.812 1 91.12 85 ILE B O 1
ATOM 1761 N N . PRO B 1 86 ? -11.266 5.707 16.453 1 91.19 86 PRO B N 1
ATOM 1762 C CA . PRO B 1 86 ? -11.992 4.5 16.078 1 91.19 86 PRO B CA 1
ATOM 1763 C C . PRO B 1 86 ? -11.094 3.43 15.469 1 91.19 86 PRO B C 1
ATOM 1765 O O . PRO B 1 86 ? -10.18 3.752 14.703 1 91.19 86 PRO B O 1
ATOM 1768 N N . LYS B 1 87 ? -11.398 2.184 15.781 1 90.62 87 LYS B N 1
ATOM 1769 C CA . LYS B 1 87 ? -10.617 1.063 15.266 1 90.62 87 LYS B CA 1
ATOM 1770 C C . LYS B 1 87 ? -10.617 1.045 13.734 1 90.62 87 LYS B C 1
ATOM 1772 O O . LYS B 1 87 ? -9.609 0.705 13.117 1 90.62 87 LYS B O 1
ATOM 1777 N N . SER B 1 88 ? -11.719 1.393 1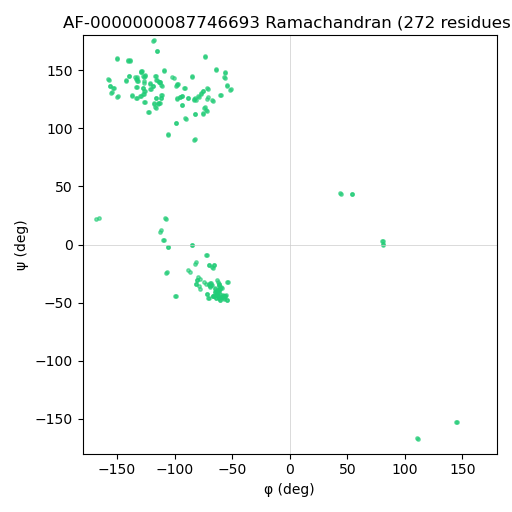3.133 1 91.5 88 SER B N 1
ATOM 1778 C CA . SER B 1 88 ? -11.859 1.392 11.68 1 91.5 88 SER B CA 1
ATOM 1779 C C . SER B 1 88 ? -10.875 2.359 11.023 1 91.5 88 SER B C 1
ATOM 1781 O O . SER B 1 88 ? -10.375 2.102 9.93 1 91.5 88 SER B O 1
ATOM 1783 N N . VAL B 1 89 ? -10.609 3.453 11.727 1 93.44 89 VAL B N 1
ATOM 1784 C CA . VAL B 1 89 ? -9.656 4.438 11.211 1 93.44 89 VAL B CA 1
ATOM 1785 C C . VAL B 1 89 ? -8.242 3.867 11.273 1 93.44 89 VAL B C 1
ATOM 1787 O O . VAL B 1 89 ? -7.496 3.941 10.297 1 93.44 89 VAL B O 1
ATOM 1790 N N . LEU B 1 90 ? -7.895 3.268 12.383 1 93.88 90 LEU B N 1
ATOM 1791 C CA . LEU B 1 90 ? -6.574 2.662 12.539 1 93.88 90 LEU B CA 1
ATOM 1792 C C . LEU B 1 90 ? -6.359 1.564 11.5 1 93.88 90 LEU B C 1
ATOM 1794 O O . LEU B 1 90 ? -5.258 1.424 10.961 1 93.88 90 LEU B O 1
ATOM 1798 N N . GLU B 1 91 ? -7.355 0.845 11.219 1 93 91 GLU B N 1
ATOM 1799 C CA . GLU B 1 91 ? -7.281 -0.219 10.219 1 93 91 GLU B CA 1
ATOM 1800 C C . GLU B 1 91 ? -6.977 0.344 8.836 1 93 91 GLU B C 1
ATOM 1802 O O . GLU B 1 91 ? -6.16 -0.212 8.094 1 93 91 GLU B O 1
ATOM 1807 N N . ILE B 1 92 ? -7.621 1.4 8.492 1 93.69 92 ILE B N 1
ATOM 1808 C CA . ILE B 1 92 ? -7.418 2.029 7.195 1 93.69 92 ILE B CA 1
ATOM 1809 C C . ILE B 1 92 ? -5.969 2.498 7.07 1 93.69 92 ILE B C 1
ATOM 1811 O O . ILE B 1 92 ? -5.312 2.246 6.059 1 93.69 92 ILE B O 1
ATOM 1815 N N . LEU B 1 93 ? -5.473 3.125 8.086 1 96 93 LEU B N 1
ATOM 1816 C CA . LEU B 1 93 ? -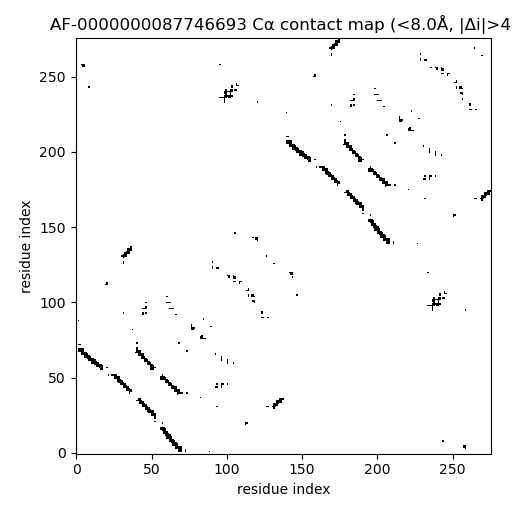4.102 3.629 8.078 1 96 93 LEU B CA 1
ATOM 1817 C C . LEU B 1 93 ? -3.102 2.482 8 1 96 93 LEU B C 1
ATOM 1819 O O . LEU B 1 93 ? -2.086 2.584 7.309 1 96 93 LEU B O 1
ATOM 1823 N N . ALA B 1 94 ? -3.424 1.436 8.68 1 95.62 94 ALA B N 1
ATOM 1824 C CA . ALA B 1 94 ? -2.555 0.262 8.672 1 95.62 94 ALA B CA 1
ATOM 1825 C C . ALA B 1 94 ? -2.488 -0.361 7.281 1 95.62 94 ALA B C 1
ATOM 1827 O O . ALA B 1 94 ? -1.422 -0.791 6.836 1 95.62 94 ALA B O 1
ATOM 1828 N N . VAL B 1 95 ? -3.586 -0.435 6.598 1 94.88 95 VAL B N 1
ATOM 1829 C CA . VAL B 1 95 ? -3.621 -0.982 5.246 1 94.88 95 VAL B CA 1
ATOM 1830 C C . VAL B 1 95 ? -2.699 -0.173 4.336 1 94.88 95 VAL B C 1
ATOM 1832 O O . VAL B 1 95 ? -1.919 -0.741 3.57 1 94.88 95 VAL B O 1
ATOM 1835 N N . HIS B 1 96 ? -2.768 1.087 4.43 1 96.94 96 HIS B N 1
ATOM 1836 C CA . HIS B 1 96 ? -1.899 1.946 3.635 1 96.94 96 HIS B CA 1
ATOM 1837 C C . HIS B 1 96 ? -0.432 1.726 3.986 1 96.94 96 HIS B C 1
ATOM 1839 O O . HIS B 1 96 ? 0.424 1.682 3.1 1 96.94 96 HIS B O 1
ATOM 1845 N N . THR B 1 97 ? -0.135 1.607 5.262 1 97.75 97 THR B N 1
ATOM 1846 C CA . THR B 1 97 ? 1.234 1.429 5.73 1 97.75 97 THR B CA 1
ATOM 1847 C C . THR B 1 97 ? 1.794 0.088 5.266 1 97.75 97 THR B C 1
ATOM 1849 O O . THR B 1 97 ? 2.922 0.018 4.773 1 97.75 97 THR B O 1
ATOM 1852 N N . VAL B 1 98 ? 0.973 -0.878 5.406 1 97.62 98 VAL B N 1
ATOM 1853 C CA . VAL B 1 98 ? 1.384 -2.207 4.969 1 97.62 98 VAL B CA 1
ATOM 1854 C C . VAL B 1 98 ? 1.605 -2.209 3.457 1 97.62 98 VAL B C 1
ATOM 1856 O O . VAL B 1 98 ? 2.604 -2.742 2.969 1 97.62 98 VAL B O 1
ATOM 1859 N N . GLY B 1 99 ? 0.697 -1.632 2.684 1 97.69 99 GLY B N 1
ATOM 1860 C CA . GLY B 1 99 ? 0.87 -1.515 1.245 1 97.69 99 GLY B CA 1
ATOM 1861 C C . GLY B 1 99 ? 2.145 -0.79 0.853 1 97.69 99 GLY B C 1
ATOM 1862 O O . GLY B 1 99 ? 2.873 -1.24 -0.033 1 97.69 99 GLY B O 1
ATOM 1863 N N . THR B 1 100 ? 2.418 0.285 1.515 1 98.44 100 THR B N 1
ATOM 1864 C CA . THR B 1 100 ? 3.635 1.058 1.291 1 98.44 100 THR B CA 1
ATOM 1865 C C . THR B 1 100 ? 4.871 0.214 1.582 1 98.44 100 THR B C 1
ATOM 1867 O O . THR B 1 100 ? 5.832 0.221 0.807 1 98.44 100 THR B O 1
ATOM 1870 N N . SER B 1 101 ? 4.793 -0.543 2.672 1 98.75 101 SER B N 1
ATOM 1871 C CA . SER B 1 101 ? 5.902 -1.407 3.059 1 98.75 101 SER B CA 1
ATOM 1872 C C . SER B 1 101 ? 6.188 -2.453 1.986 1 98.75 101 SER B C 1
ATOM 1874 O O . SER B 1 101 ? 7.344 -2.811 1.752 1 98.75 101 SER B O 1
ATOM 1876 N N . ARG B 1 102 ? 5.168 -2.893 1.378 1 98.56 102 ARG B N 1
ATOM 1877 C CA . ARG B 1 102 ? 5.316 -3.881 0.315 1 98.56 102 ARG B CA 1
ATOM 1878 C C . ARG B 1 102 ? 6.172 -3.336 -0.824 1 98.56 102 ARG B C 1
ATOM 1880 O O . ARG B 1 102 ? 7.098 -4.004 -1.285 1 98.56 102 ARG B O 1
ATOM 1887 N N . GLY B 1 103 ? 5.895 -2.189 -1.26 1 98.75 103 GLY B N 1
ATOM 1888 C CA . GLY B 1 103 ? 6.676 -1.548 -2.305 1 98.75 103 GLY B CA 1
ATOM 1889 C C . GLY B 1 103 ? 8.117 -1.292 -1.9 1 98.75 103 GLY B C 1
ATOM 1890 O O . GLY B 1 103 ? 9.031 -1.478 -2.703 1 98.75 103 GLY B O 1
ATOM 1891 N N . ILE B 1 104 ? 8.289 -0.897 -0.649 1 98.88 104 ILE B N 1
ATOM 1892 C CA . ILE B 1 104 ? 9.625 -0.603 -0.146 1 98.88 104 ILE B CA 1
ATOM 1893 C C . ILE B 1 104 ? 10.453 -1.885 -0.104 1 98.88 104 ILE B C 1
ATOM 1895 O O . ILE B 1 104 ? 11.609 -1.898 -0.532 1 98.88 104 ILE B O 1
ATOM 1899 N N . LEU B 1 105 ? 9.836 -2.975 0.4 1 98.88 105 LEU B N 1
ATOM 1900 C CA . LEU B 1 105 ? 10.539 -4.25 0.417 1 98.88 105 LEU B CA 1
ATOM 1901 C C . LEU B 1 105 ? 10.984 -4.648 -0.988 1 98.88 105 LEU B C 1
ATOM 1903 O O . LEU B 1 105 ? 12.133 -5.035 -1.196 1 98.88 105 LEU B O 1
ATOM 1907 N N . PHE B 1 106 ? 10.117 -4.531 -1.933 1 98.75 106 PHE B N 1
ATOM 1908 C CA . PHE B 1 106 ? 10.406 -4.852 -3.326 1 98.75 106 PHE B CA 1
ATOM 1909 C C . PHE B 1 106 ? 11.625 -4.082 -3.816 1 98.75 106 PHE B C 1
ATOM 1911 O O . PHE B 1 106 ? 12.57 -4.676 -4.348 1 98.75 106 PHE B O 1
ATOM 1918 N N . CYS B 1 107 ? 11.664 -2.795 -3.566 1 98.5 107 CYS B N 1
ATOM 1919 C CA . CYS B 1 107 ? 12.734 -1.946 -4.078 1 98.5 107 CYS B CA 1
ATOM 1920 C C . CYS B 1 107 ? 14.047 -2.219 -3.346 1 98.5 107 CYS B C 1
ATOM 1922 O O . CYS B 1 107 ? 15.102 -2.32 -3.973 1 98.5 107 CYS B O 1
ATOM 1924 N N . LYS B 1 108 ? 13.938 -2.365 -2.02 1 98.31 108 LYS B N 1
ATOM 1925 C CA . LYS B 1 108 ? 15.148 -2.531 -1.222 1 98.31 108 LYS B CA 1
ATOM 1926 C C . LYS B 1 108 ? 15.828 -3.859 -1.531 1 98.31 108 LYS B C 1
ATOM 1928 O O . LYS B 1 108 ? 17.031 -4.023 -1.274 1 98.31 108 LYS B O 1
ATOM 1933 N N . THR B 1 109 ? 15.102 -4.781 -2.098 1 98.06 109 THR B N 1
ATOM 1934 C CA . THR B 1 109 ? 15.672 -6.102 -2.334 1 98.06 109 THR B CA 1
ATOM 1935 C C . THR B 1 109 ? 15.883 -6.34 -3.826 1 98.06 109 THR B C 1
ATOM 1937 O O . THR B 1 109 ? 16.25 -7.445 -4.238 1 98.06 109 THR B O 1
ATOM 1940 N N . GLU B 1 110 ? 15.602 -5.324 -4.625 1 96.12 110 GLU B N 1
ATOM 1941 C CA . GLU B 1 110 ? 15.828 -5.453 -6.062 1 96.12 110 GLU B CA 1
ATOM 1942 C C . GLU B 1 110 ? 17.266 -5.871 -6.355 1 96.12 110 GLU B C 1
ATOM 1944 O O . GLU B 1 110 ? 18.203 -5.348 -5.758 1 96.12 110 GLU B O 1
ATOM 1949 N N . GLY B 1 111 ? 17.453 -6.805 -7.293 1 94.69 111 GLY B N 1
ATOM 1950 C CA . GLY B 1 111 ? 18.781 -7.242 -7.691 1 94.69 111 GLY B CA 1
ATOM 1951 C C . GLY B 1 111 ? 19.391 -8.258 -6.742 1 94.69 111 GLY B C 1
ATOM 1952 O O . GLY B 1 111 ? 20.547 -8.641 -6.891 1 94.69 111 GLY B O 1
ATOM 1953 N N . THR B 1 112 ? 18.656 -8.602 -5.703 1 96.44 112 THR B N 1
ATOM 1954 C CA . THR B 1 112 ? 19.125 -9.617 -4.762 1 96.44 112 THR B CA 1
ATOM 1955 C C . THR B 1 112 ? 18.219 -10.836 -4.789 1 96.44 112 THR B C 1
ATOM 1957 O O . THR B 1 112 ? 17.125 -10.789 -5.34 1 96.44 112 THR B O 1
ATOM 1960 N N . ALA B 1 113 ? 18.688 -11.914 -4.191 1 96.12 113 ALA B N 1
ATOM 1961 C CA . ALA B 1 113 ? 17.906 -13.148 -4.102 1 96.12 113 ALA B CA 1
ATOM 1962 C C . ALA B 1 113 ? 16.672 -12.945 -3.221 1 96.12 113 ALA B C 1
ATOM 1964 O O . ALA B 1 113 ? 15.719 -13.719 -3.303 1 96.12 113 ALA B O 1
ATOM 1965 N N . PHE B 1 114 ? 16.703 -11.914 -2.443 1 97.44 114 PHE B N 1
ATOM 1966 C CA . PHE B 1 114 ? 15.648 -11.703 -1.458 1 97.44 114 PHE B CA 1
ATOM 1967 C C . PHE B 1 114 ? 14.453 -10.992 -2.084 1 97.44 114 PHE B C 1
ATOM 1969 O O . PHE B 1 114 ? 13.438 -10.766 -1.419 1 97.44 114 PHE B O 1
ATOM 1976 N N . ASN B 1 115 ? 14.539 -10.68 -3.363 1 97 115 ASN B N 1
ATOM 1977 C CA . ASN B 1 115 ? 13.477 -9.953 -4.055 1 97 115 ASN B CA 1
ATOM 1978 C C . ASN B 1 115 ? 12.25 -10.836 -4.281 1 97 115 ASN B C 1
ATOM 1980 O O . ASN B 1 115 ? 11.188 -10.344 -4.664 1 97 115 ASN B O 1
ATOM 1984 N N . SER B 1 116 ? 12.383 -12.109 -4 1 94.5 116 SER B N 1
ATOM 1985 C CA . SER B 1 116 ? 11.25 -13.023 -4.078 1 94.5 116 SER B CA 1
ATOM 1986 C C . SER B 1 116 ? 10.398 -12.953 -2.818 1 94.5 116 SER B C 1
ATOM 1988 O O . SER B 1 116 ? 9.273 -13.453 -2.797 1 94.5 116 SER B O 1
ATOM 1990 N N . LEU B 1 117 ? 10.961 -12.375 -1.748 1 95.88 117 LEU B N 1
ATOM 1991 C CA . LEU B 1 117 ? 10.18 -12.164 -0.535 1 95.88 117 LEU B CA 1
ATOM 1992 C C . LEU B 1 117 ? 9.148 -11.062 -0.74 1 95.88 117 LEU B C 1
ATOM 1994 O O . LEU B 1 117 ? 9.445 -10.023 -1.327 1 95.88 117 LEU B O 1
ATOM 1998 N N . MET B 1 118 ? 7.969 -11.328 -0.317 1 96.5 118 MET B N 1
ATOM 1999 C CA . MET B 1 118 ? 6.883 -10.367 -0.481 1 96.5 118 MET B CA 1
ATOM 2000 C C . MET B 1 118 ? 6.008 -10.32 0.766 1 96.5 118 MET B C 1
ATOM 2002 O O . MET B 1 118 ? 5.816 -11.336 1.438 1 96.5 118 MET B O 1
ATOM 2006 N N . ILE B 1 119 ? 5.508 -9.148 1.071 1 97.81 119 ILE B N 1
ATOM 2007 C CA . ILE B 1 119 ? 4.484 -9 2.1 1 97.81 119 ILE B CA 1
ATOM 2008 C C . ILE B 1 119 ? 3.113 -9.32 1.512 1 97.81 119 ILE B C 1
ATOM 2010 O O . ILE B 1 119 ? 2.621 -8.602 0.638 1 97.81 119 ILE B O 1
ATOM 2014 N N . PRO B 1 120 ? 2.557 -10.359 1.955 1 95.62 120 PRO B N 1
ATOM 2015 C CA . PRO B 1 120 ? 1.255 -10.734 1.397 1 95.62 120 PRO B CA 1
ATOM 2016 C C . PRO B 1 120 ? 0.124 -9.828 1.888 1 95.62 120 PRO B C 1
ATOM 2018 O O . PRO B 1 120 ? 0.317 -9.039 2.814 1 95.62 120 PRO B O 1
ATOM 2021 N N . PRO B 1 121 ? -0.976 -9.859 1.155 1 92.88 121 PRO B N 1
ATOM 2022 C CA . PRO B 1 121 ? -2.133 -9.195 1.763 1 92.88 121 PRO B CA 1
ATOM 2023 C C . PRO B 1 121 ? -2.4 -9.672 3.189 1 92.88 121 PRO B C 1
ATOM 2025 O O . PRO B 1 121 ? -2.24 -10.852 3.492 1 92.88 121 PRO B O 1
ATOM 2028 N N . LEU B 1 122 ? -2.621 -8.75 4.039 1 92.12 122 LEU B N 1
ATOM 2029 C CA . LEU B 1 122 ? -2.834 -9.07 5.445 1 92.12 122 LEU B CA 1
ATOM 2030 C C . LEU B 1 122 ? -4.234 -8.672 5.891 1 92.12 122 LEU B C 1
ATOM 2032 O O . LEU B 1 122 ? -4.785 -7.68 5.406 1 92.12 122 LEU B O 1
ATOM 2036 N N . ASN B 1 123 ? -4.785 -9.469 6.766 1 86.12 123 ASN B N 1
ATOM 2037 C CA . ASN B 1 123 ? -5.992 -9.062 7.48 1 86.12 123 ASN B CA 1
ATOM 2038 C C . ASN B 1 123 ? -5.664 -8.18 8.68 1 86.12 123 ASN B C 1
ATOM 2040 O O . ASN B 1 123 ? -5.5 -8.672 9.797 1 86.12 123 ASN B O 1
ATOM 2044 N N . VAL B 1 124 ? -5.633 -6.969 8.469 1 85.06 124 VAL B N 1
ATOM 2045 C CA . VAL B 1 124 ? -5.172 -6 9.461 1 85.06 124 VAL B CA 1
ATOM 2046 C C . VAL B 1 124 ? -6.176 -5.914 10.609 1 85.06 124 VAL B C 1
ATOM 2048 O O . VAL B 1 124 ? -5.793 -5.676 11.758 1 85.06 124 VAL B O 1
ATOM 2051 N N . ALA B 1 125 ? -7.441 -6.031 10.273 1 82.06 125 ALA B N 1
ATOM 2052 C CA . ALA B 1 125 ? -8.461 -6 11.312 1 82.06 125 ALA B CA 1
ATOM 2053 C C . ALA B 1 125 ? -8.195 -7.062 12.375 1 82.06 125 ALA B C 1
ATOM 2055 O O . ALA B 1 125 ? -8.289 -6.789 13.578 1 82.06 125 ALA B O 1
ATOM 2056 N N . ARG B 1 126 ? -7.855 -8.211 11.906 1 80.69 126 ARG B N 1
ATOM 2057 C CA . ARG B 1 126 ? -7.562 -9.312 12.812 1 80.69 126 ARG B CA 1
ATOM 2058 C C . ARG B 1 126 ? -6.281 -9.055 13.602 1 80.69 126 ARG B C 1
ATOM 2060 O O . ARG B 1 126 ? -6.195 -9.375 14.789 1 80.69 126 ARG B O 1
ATOM 2067 N N . MET B 1 127 ? -5.371 -8.43 12.992 1 80.62 127 MET B N 1
ATOM 2068 C CA . MET B 1 127 ? -4.086 -8.141 13.625 1 80.62 127 MET B CA 1
ATOM 2069 C C . MET B 1 127 ? -4.25 -7.125 14.75 1 80.62 127 MET B C 1
ATOM 2071 O O . MET B 1 127 ? -3.51 -7.16 15.734 1 80.62 127 MET B O 1
ATOM 2075 N N . MET B 1 128 ? -5.145 -6.27 14.555 1 77.81 128 MET B N 1
ATOM 2076 C CA . MET B 1 128 ? -5.34 -5.191 15.523 1 77.81 128 MET B CA 1
ATOM 2077 C C . MET B 1 128 ? -6.133 -5.68 16.734 1 77.81 128 MET B C 1
ATOM 2079 O O . MET B 1 128 ? -6.117 -5.047 17.781 1 77.81 128 MET B O 1
ATOM 2083 N N . GLU B 1 129 ? -6.949 -6.66 16.516 1 70 129 GLU B N 1
ATOM 2084 C CA . GLU B 1 129 ? -7.668 -7.211 17.656 1 70 129 GLU B CA 1
ATOM 2085 C C . GLU B 1 129 ? -6.699 -7.695 18.734 1 70 129 GLU B C 1
ATOM 2087 O O . GLU B 1 129 ? -6.992 -7.613 19.938 1 70 129 GLU B O 1
ATOM 2092 N N . ASP B 1 130 ? -5.703 -8.344 18.422 1 55.25 130 ASP B N 1
ATOM 2093 C CA . ASP B 1 130 ? -4.824 -9 19.391 1 55.25 130 ASP B CA 1
ATOM 2094 C C . ASP B 1 130 ? -3.879 -7.988 20.047 1 55.25 130 ASP B C 1
ATOM 2096 O O . ASP B 1 130 ? -3.465 -8.172 21.188 1 55.25 130 ASP B O 1
ATOM 2100 N N . GLU B 1 131 ? -3.217 -6.828 19.344 1 56.25 131 GLU B N 1
ATOM 2101 C CA . GLU B 1 131 ? -2.119 -6.172 20.047 1 56.25 131 GLU B CA 1
ATOM 2102 C C . GLU B 1 131 ? -1.78 -4.828 19.406 1 56.25 131 GLU B C 1
ATOM 2104 O O . GLU B 1 131 ? -0.725 -4.254 19.672 1 56.25 131 GLU B O 1
ATOM 2109 N N . ALA B 1 132 ? -2.654 -4.191 18.688 1 59.28 132 ALA B N 1
ATOM 2110 C CA . ALA B 1 132 ? -2.047 -2.932 18.25 1 59.28 132 ALA B CA 1
ATOM 2111 C C . ALA B 1 132 ? -2.004 -1.927 19.406 1 59.28 132 ALA B C 1
ATOM 2113 O O . ALA B 1 132 ? -2.992 -1.752 20.125 1 59.28 132 ALA B O 1
ATOM 2114 N N . ALA B 1 133 ? -0.744 -1.609 19.844 1 63.53 133 ALA B N 1
ATOM 2115 C CA . ALA B 1 133 ? -0.567 -0.572 20.859 1 63.53 133 ALA B CA 1
ATOM 2116 C C . ALA B 1 133 ? -0.833 0.813 20.281 1 63.53 133 ALA B C 1
ATOM 2118 O O . ALA B 1 133 ? -0.368 1.133 19.188 1 63.53 133 ALA B O 1
ATOM 2119 N N . VAL B 1 134 ? -1.812 1.474 20.719 1 72 134 VAL B N 1
ATOM 2120 C CA . VAL B 1 134 ? -2.029 2.877 20.391 1 72 134 VAL B CA 1
ATOM 2121 C C . VAL B 1 134 ? -1.531 3.762 21.531 1 72 134 VAL B C 1
ATOM 2123 O O . VAL B 1 134 ? -2.041 3.689 22.656 1 72 134 VAL B O 1
ATOM 2126 N N . VAL B 1 135 ? -0.389 4.371 21.297 1 69.94 135 VAL B N 1
ATOM 2127 C CA . VAL B 1 135 ? 0.19 5.184 22.375 1 69.94 135 VAL B CA 1
ATOM 2128 C C . VAL B 1 135 ? 0.172 6.656 21.969 1 69.94 135 VAL B C 1
ATOM 2130 O O . VAL B 1 135 ? 0.338 6.984 20.781 1 69.94 135 VAL B O 1
ATOM 2133 N N . LYS B 1 136 ? -0.158 7.57 22.938 1 69.5 136 LYS B N 1
ATOM 2134 C CA . LYS B 1 136 ? -0.033 9.008 22.75 1 69.5 136 LYS B CA 1
ATOM 2135 C C . LYS B 1 136 ? 1.43 9.422 22.609 1 69.5 136 LYS B C 1
ATOM 2137 O O . LYS B 1 136 ? 2.283 8.953 23.359 1 69.5 136 LYS B O 1
ATOM 2142 N N . SER B 1 137 ? 1.735 10.117 21.422 1 62.5 137 SER B N 1
ATOM 2143 C CA . SER B 1 137 ? 3.096 10.625 21.281 1 62.5 137 SER B CA 1
ATOM 2144 C C . SER B 1 137 ? 3.441 11.609 22.406 1 62.5 137 SER B C 1
ATOM 2146 O O . SER B 1 137 ? 2.584 12.375 22.844 1 62.5 137 SER B O 1
ATOM 2148 N N . LYS B 1 138 ? 4.617 11.375 23.094 1 52.97 138 LYS B N 1
ATOM 2149 C CA . LYS B 1 138 ? 5.059 12.258 24.172 1 52.97 138 LYS B CA 1
ATOM 2150 C C . LYS B 1 138 ? 5.207 13.695 23.672 1 52.97 138 LYS B C 1
ATOM 2152 O O . LYS B 1 138 ? 5.52 13.93 22.516 1 52.97 138 LYS B O 1
#

Organism: NCBI:txid2094150

pLDDT: mean 92.23, std 9.46, range [52.97, 98.88]

Solvent-accessible surface area (backbone atoms only — not comparable to full-atom values): 15466 Å² total; per-residue (Å²): 135,86,54,65,40,68,75,46,78,44,78,76,39,75,46,75,66,47,95,62,71,75,85,74,79,75,44,75,47,76,48,53,37,34,33,34,34,81,90,72,36,30,40,34,36,36,42,35,40,38,35,28,44,95,90,37,65,38,36,40,42,25,34,37,32,31,32,38,44,37,66,80,52,45,58,70,23,57,48,96,91,46,74,55,75,55,68,71,57,54,39,53,55,45,52,47,41,51,19,21,43,35,16,35,50,41,57,77,22,56,98,46,80,56,40,78,58,74,71,60,82,71,67,53,64,64,55,46,71,77,59,49,48,77,40,74,55,131,135,87,53,65,41,68,76,44,77,44,77,75,38,78,47,74,66,48,96,63,72,75,87,75,80,71,44,75,48,76,46,53,35,35,32,33,35,79,90,70,37,29,40,36,37,36,41,35,40,38,34,29,45,95,92,37,65,37,36,39,41,25,32,36,31,31,31,37,44,38,66,82,54,44,58,71,24,54,48,96,90,44,74,57,74,54,67,71,56,54,40,54,53,45,53,46,41,52,20,20,42,36,16,34,50,40,58,76,22,57,98,46,79,57,41,77,58,74,72,61,81,72,67,53,67,65,55,47,71,76,60,49,49,76,40,75,54,130

Secondary structure (DSSP, 8-state):
---EEEEEEEEEEEEE--SSPPSS--EEEEEEEEEEETTTTEEEEEEEEEEEETTEEEEEEEEEEEEEEPHHHHGGGEETTEE---HHHHHHHHHHHHHHHHHHHHHHTTTSGGGG-------HHHHHHHH-EEEE--/---EEEEEEEEEEEEE--SSPPSS--EEEEEEEEEEETTTTEEEEEEEEEEEETTEEEEEEEEEEEEEEPHHHHGGGEETTEE---HHHHHHHHHHHHHHHHHHHHHHTTTSGGGG-------HHHHHHHH-EEEE--

Nearest PDB structures (foldseek):
  2qq2-assembly1_E  TM=5.611E-01  e=4.411E-02  Homo sapiens
  7z7o-assembly2_D-2  TM=5.459E-01  e=2.067E+00  Branchiostoma lanceolatum
  2g3o-assembly3_F  TM=5.491E-01  e=3.343E+00  Pontellina plumata
  6xw2-assembly1_A  TM=6.444E-01  e=6.877E+00  Escherichia coli
  7z7o-assembly2_D-2  TM=5.461E-01  e=1.809E+00  Branchiostoma lanceolatum